Protein AF-A0A7N2KKL3-F1 (afdb_monomer_lite)

Radius of gyration: 22.86 Å; chains: 1; bounding box: 53×65×59 Å

Sequence (294 aa):
MDPESTPIVQPGISLTLTKPGYETCFVIEPEYSQENDPLTIVEKYFPPNWHFIPSDPKKNRQFYELILIDTMSIMLTHIFNPNDPSNFSHSKCTIKKVITLQEWGEHPSKLWEFSTPFEPQFFNYWDYKKAWFNTFYLQNKQLDHCWLLNFDKSPTDQLPNWFLNWWILFGPIKEILPKPIKHAFKKFERNYQVPTQMSSFPSLLHLYTNYQLPWILHWDYMILQGSPFKKLARRFKVTWWDQFEFDEIVNEIKSPNVHFKYLIVKAEVESELLQASSKKEIKRILLNAISRLS

Structure (mmCIF, N/CA/C/O backbone):
data_AF-A0A7N2KKL3-F1
#
_entry.id   AF-A0A7N2KKL3-F1
#
loop_
_atom_site.group_PDB
_atom_site.id
_atom_site.type_symbol
_atom_site.label_atom_id
_atom_site.label_alt_id
_atom_site.label_comp_id
_atom_site.label_asym_id
_atom_site.label_entity_id
_atom_site.label_seq_id
_atom_site.pdbx_PDB_ins_code
_atom_site.Cartn_x
_atom_site.Cartn_y
_atom_site.Cartn_z
_atom_site.occupancy
_atom_site.B_iso_or_equiv
_atom_site.auth_seq_id
_atom_site.auth_comp_id
_atom_site.auth_asym_id
_atom_site.auth_atom_id
_atom_site.pdbx_PDB_model_num
ATOM 1 N N . MET A 1 1 ? -5.104 42.014 -7.309 1.00 33.91 1 MET A N 1
ATOM 2 C CA . MET A 1 1 ? -5.176 41.149 -6.115 1.00 33.91 1 MET A CA 1
ATOM 3 C C . MET A 1 1 ? -6.601 40.649 -6.067 1.00 33.91 1 MET A C 1
ATOM 5 O O . MET A 1 1 ? -7.458 41.353 -5.553 1.00 33.91 1 MET A O 1
ATOM 9 N N . ASP A 1 2 ? -6.861 39.520 -6.719 1.00 26.64 2 ASP A N 1
ATOM 10 C CA . ASP A 1 2 ? -8.175 38.884 -6.670 1.00 26.64 2 ASP A CA 1
ATOM 11 C C . ASP A 1 2 ? -8.261 38.029 -5.402 1.00 26.64 2 ASP A C 1
ATOM 13 O O . ASP A 1 2 ? -7.310 37.296 -5.109 1.00 26.64 2 ASP A O 1
ATOM 17 N N . PRO A 1 3 ? -9.341 38.140 -4.613 1.00 35.50 3 PRO A N 1
ATOM 18 C CA . PRO A 1 3 ? -9.520 37.321 -3.429 1.00 35.50 3 PRO A CA 1
ATOM 19 C C . PRO A 1 3 ? -9.881 35.885 -3.827 1.00 35.50 3 PRO A C 1
ATOM 21 O O . PRO A 1 3 ? -10.684 35.647 -4.727 1.00 35.50 3 PRO A O 1
ATOM 24 N N . GLU A 1 4 ? -9.261 34.938 -3.124 1.00 37.59 4 GLU A N 1
ATOM 25 C CA . GLU A 1 4 ? -9.440 33.491 -3.227 1.00 37.59 4 GLU A CA 1
ATOM 26 C C . GLU A 1 4 ? -10.912 33.076 -3.367 1.00 37.59 4 GLU A C 1
ATOM 28 O O . GLU A 1 4 ? -11.701 33.127 -2.421 1.00 37.59 4 GLU A O 1
ATOM 33 N N . SER A 1 5 ? -11.270 32.565 -4.544 1.00 30.75 5 SER A N 1
ATOM 34 C CA . SER A 1 5 ? -12.486 31.782 -4.722 1.00 30.75 5 SER A CA 1
ATOM 35 C C . SER A 1 5 ? -12.314 30.445 -4.000 1.00 30.75 5 SER A C 1
ATOM 37 O O . SER A 1 5 ? -11.695 29.511 -4.515 1.00 30.75 5 SER A O 1
ATOM 39 N N . THR A 1 6 ? -12.851 30.350 -2.787 1.00 33.91 6 THR A N 1
ATOM 40 C CA . THR A 1 6 ? -12.996 29.067 -2.094 1.00 33.91 6 THR A CA 1
ATOM 41 C C . THR A 1 6 ? -14.001 28.217 -2.884 1.00 33.91 6 THR A C 1
ATOM 43 O O . THR A 1 6 ? -15.111 28.695 -3.132 1.00 33.91 6 THR A O 1
ATOM 46 N N . PRO A 1 7 ? -13.668 26.985 -3.312 1.00 32.12 7 PRO A N 1
ATOM 47 C CA . PRO A 1 7 ? -14.604 26.181 -4.082 1.00 32.12 7 PRO A CA 1
ATOM 48 C C . PRO A 1 7 ? -15.803 25.785 -3.216 1.00 32.12 7 PRO A C 1
ATOM 50 O O . PRO A 1 7 ? -15.660 25.258 -2.111 1.00 32.12 7 PRO A O 1
ATOM 53 N N . ILE A 1 8 ? -16.997 26.060 -3.740 1.00 32.91 8 ILE A N 1
ATOM 54 C CA . ILE A 1 8 ? -18.283 25.684 -3.155 1.00 32.91 8 ILE A CA 1
ATOM 55 C C . ILE A 1 8 ? -18.390 24.156 -3.216 1.00 32.91 8 ILE A C 1
ATOM 57 O O . ILE A 1 8 ? -18.535 23.575 -4.290 1.00 32.91 8 ILE A O 1
ATOM 61 N N . VAL A 1 9 ? -18.299 23.498 -2.061 1.00 34.72 9 VAL A N 1
ATOM 62 C CA . VAL A 1 9 ? -18.498 22.048 -1.937 1.00 34.72 9 VAL A CA 1
ATOM 63 C C . VAL A 1 9 ? -19.996 21.758 -2.025 1.00 34.72 9 VAL A C 1
ATOM 65 O O . VAL A 1 9 ? -20.751 22.125 -1.124 1.00 34.72 9 VAL A O 1
ATOM 68 N N . GLN A 1 10 ? -20.429 21.104 -3.105 1.00 29.17 10 GLN A N 1
ATOM 69 C CA . GLN A 1 10 ? -21.777 20.544 -3.192 1.00 29.17 10 GLN A CA 1
ATOM 70 C C . GLN A 1 10 ? -21.908 19.347 -2.227 1.00 29.17 10 GLN A C 1
ATOM 72 O O . GLN A 1 10 ? -20.987 18.530 -2.140 1.00 29.17 10 GLN A O 1
ATOM 77 N N . PRO A 1 11 ? -23.019 19.222 -1.482 1.00 31.08 11 PRO A N 1
ATOM 78 C CA . PRO A 1 11 ? -23.230 18.096 -0.582 1.00 31.08 11 PRO A CA 1
ATOM 79 C C . PRO A 1 11 ? -23.416 16.801 -1.385 1.00 31.08 11 PRO A C 1
ATOM 81 O O . PRO A 1 11 ? -24.296 16.726 -2.236 1.00 31.08 11 PRO A O 1
ATOM 84 N N . GLY A 1 12 ? -22.592 15.787 -1.097 1.00 46.03 12 GLY A N 1
ATOM 85 C CA . GLY A 1 12 ? -22.743 14.427 -1.636 1.00 46.03 12 GLY A CA 1
ATOM 86 C C . GLY A 1 12 ? -21.640 13.933 -2.575 1.00 46.03 12 GLY A C 1
ATOM 87 O O . GLY A 1 12 ? -21.729 12.803 -3.033 1.00 46.03 12 GLY A O 1
ATOM 88 N N . ILE A 1 13 ? -20.597 14.724 -2.854 1.00 54.66 13 ILE A N 1
ATOM 89 C CA . ILE A 1 13 ? -19.428 14.250 -3.613 1.00 54.66 13 ILE A CA 1
ATOM 90 C C . ILE A 1 13 ? -18.250 14.129 -2.651 1.00 54.66 13 ILE A C 1
ATOM 92 O O . ILE A 1 13 ? -17.738 15.137 -2.155 1.00 54.66 13 ILE A O 1
ATOM 96 N N . SER A 1 14 ? -17.818 12.898 -2.375 1.00 72.25 14 SER A N 1
ATOM 97 C CA . SER A 1 14 ? -16.575 12.661 -1.645 1.00 72.25 14 SER A CA 1
ATOM 98 C C . SER A 1 14 ? -15.401 13.311 -2.374 1.00 72.25 14 SER A C 1
ATOM 100 O O . SER A 1 14 ? -15.120 13.020 -3.535 1.00 72.25 14 SER A O 1
ATOM 102 N N . LEU A 1 15 ? -14.720 14.231 -1.691 1.00 87.06 15 LEU A N 1
ATOM 103 C CA . LEU A 1 15 ? -13.629 15.001 -2.272 1.00 87.06 15 LEU A CA 1
ATOM 104 C C . LEU A 1 15 ? -12.371 14.134 -2.394 1.00 87.06 15 LEU A C 1
ATOM 106 O O . LEU A 1 15 ? -11.771 13.749 -1.388 1.00 87.06 15 LEU A O 1
ATOM 110 N N . THR A 1 16 ? -11.942 13.876 -3.627 1.00 93.94 16 THR A N 1
ATOM 111 C CA . THR A 1 16 ? -10.636 13.273 -3.908 1.00 93.94 16 THR A CA 1
ATOM 112 C C . THR A 1 16 ? -9.534 14.315 -3.760 1.00 93.94 16 THR A C 1
ATOM 114 O O . THR A 1 16 ? -9.544 15.348 -4.430 1.00 93.94 16 THR A O 1
ATOM 117 N N . LEU A 1 17 ? -8.553 14.034 -2.904 1.00 96.75 17 LEU A N 1
ATOM 118 C CA . LEU A 1 17 ? -7.406 14.903 -2.654 1.00 96.75 17 LEU A CA 1
ATOM 119 C C . LEU A 1 17 ? -6.111 14.256 -3.132 1.00 96.75 17 LEU A C 1
ATOM 121 O O . LEU A 1 17 ? -5.824 13.105 -2.809 1.00 96.75 17 LEU A O 1
ATOM 125 N N . THR A 1 18 ? -5.291 15.021 -3.848 1.00 96.88 18 THR A N 1
ATOM 126 C CA . THR A 1 18 ? -3.919 14.622 -4.185 1.00 96.88 18 THR A CA 1
ATOM 127 C C . THR A 1 18 ? -3.028 14.767 -2.957 1.00 96.88 18 THR A C 1
ATOM 129 O O . THR A 1 18 ? -3.020 15.810 -2.301 1.00 96.88 18 THR A O 1
ATOM 132 N N . LYS A 1 19 ? -2.266 13.721 -2.639 1.00 96.31 19 LYS A N 1
ATOM 133 C CA . LYS A 1 19 ? -1.302 13.733 -1.539 1.00 96.31 19 LYS A CA 1
ATOM 134 C C . LYS A 1 19 ? -0.104 14.622 -1.903 1.00 96.31 19 LYS A C 1
ATOM 136 O O . LYS A 1 19 ? 0.276 14.681 -3.069 1.00 96.31 19 LYS A O 1
ATOM 141 N N . PRO A 1 20 ? 0.529 15.290 -0.922 1.00 90.94 20 PRO A N 1
ATOM 142 C CA . PRO A 1 20 ? 1.670 16.173 -1.186 1.00 90.94 20 PRO A CA 1
ATOM 143 C C . PRO A 1 20 ? 2.936 15.418 -1.626 1.00 90.94 20 PRO A C 1
ATOM 145 O O . PRO A 1 20 ? 3.822 16.008 -2.236 1.00 90.94 20 PRO A O 1
ATOM 148 N N . GLY A 1 21 ? 3.038 14.128 -1.297 1.00 90.31 21 GLY A N 1
ATOM 149 C CA . GLY A 1 21 ? 4.159 13.273 -1.677 1.00 90.31 21 GLY A CA 1
ATOM 150 C C . GLY A 1 21 ? 3.930 12.527 -2.991 1.00 90.31 21 GLY A C 1
ATOM 151 O O . GLY A 1 21 ? 2.799 12.310 -3.424 1.00 90.31 21 GLY A O 1
ATOM 152 N N . TYR A 1 22 ? 5.033 12.077 -3.577 1.00 94.44 22 TYR A N 1
ATOM 153 C CA . TYR A 1 22 ? 5.073 11.208 -4.747 1.00 94.44 22 TYR A CA 1
ATOM 154 C C . TYR A 1 22 ? 6.127 10.117 -4.539 1.00 94.44 22 TYR A C 1
ATOM 156 O O . TYR A 1 22 ? 7.030 10.256 -3.712 1.00 94.44 22 TYR A O 1
ATOM 164 N N . GLU A 1 23 ? 6.041 9.044 -5.316 1.00 96.06 23 GLU A N 1
ATOM 165 C CA . GLU A 1 23 ? 7.078 8.016 -5.382 1.00 96.06 23 GLU A CA 1
ATOM 166 C C . GLU A 1 23 ? 7.812 8.128 -6.718 1.00 96.06 23 GLU A C 1
ATOM 168 O O . GLU A 1 23 ? 7.204 8.032 -7.782 1.00 96.06 23 GLU A O 1
ATOM 173 N N . THR A 1 24 ? 9.131 8.307 -6.682 1.00 95.06 24 THR A N 1
ATOM 174 C CA . THR A 1 24 ? 9.941 8.222 -7.904 1.00 95.06 24 THR A CA 1
ATOM 175 C C . THR A 1 24 ? 10.012 6.768 -8.364 1.00 95.06 24 THR A C 1
ATOM 177 O O . THR A 1 24 ? 10.459 5.910 -7.610 1.00 95.06 24 THR A O 1
ATOM 180 N N . CYS A 1 25 ? 9.610 6.500 -9.606 1.00 94.94 25 CYS A N 1
ATOM 181 C CA . CYS A 1 25 ? 9.719 5.177 -10.217 1.00 94.94 25 CYS A CA 1
ATOM 182 C C . CYS A 1 25 ? 11.155 4.916 -10.676 1.00 94.94 25 CYS A C 1
ATOM 184 O O . CYS A 1 25 ? 11.772 3.940 -10.264 1.00 94.94 25 CYS A O 1
ATOM 186 N N . PHE A 1 26 ? 11.669 5.794 -11.539 1.00 94.12 26 PHE A N 1
ATOM 187 C CA . PHE A 1 26 ? 13.006 5.710 -12.120 1.00 94.12 26 PHE A CA 1
ATOM 188 C C . PHE A 1 26 ? 13.394 7.034 -12.792 1.00 94.12 26 PHE A C 1
ATOM 190 O O . PHE A 1 26 ? 12.556 7.914 -13.020 1.00 94.12 26 PHE A O 1
ATOM 197 N N . VAL A 1 27 ? 14.684 7.170 -13.093 1.00 94.88 27 VAL A N 1
ATOM 198 C CA . VAL A 1 27 ? 15.224 8.250 -13.925 1.00 94.88 27 VAL A CA 1
ATOM 199 C C . VAL A 1 27 ? 15.001 7.893 -15.390 1.00 94.88 27 VAL A C 1
ATOM 201 O O . VAL A 1 27 ? 15.278 6.767 -15.784 1.00 94.88 27 VAL A O 1
ATOM 204 N N . ILE A 1 28 ? 14.473 8.830 -16.177 1.00 94.88 28 ILE A N 1
ATOM 205 C CA . ILE A 1 28 ? 14.214 8.616 -17.602 1.00 94.88 28 ILE A CA 1
ATOM 206 C C . ILE A 1 28 ? 15.540 8.748 -18.360 1.00 94.88 28 ILE A C 1
ATOM 208 O O . ILE A 1 28 ? 16.179 9.799 -18.307 1.00 94.88 28 ILE A O 1
ATOM 212 N N . GLU A 1 29 ? 15.922 7.687 -19.064 1.00 94.19 29 GLU A N 1
ATOM 213 C CA . GLU A 1 29 ? 17.105 7.619 -19.922 1.00 94.19 29 GLU A CA 1
ATOM 214 C C . GLU A 1 29 ? 17.034 8.599 -21.115 1.00 94.19 29 GLU A C 1
ATOM 216 O O . GLU A 1 29 ? 15.934 8.979 -21.554 1.00 94.19 29 GLU A O 1
ATOM 221 N N . PRO A 1 30 ? 18.190 9.026 -21.662 1.00 92.75 30 PRO A N 1
ATOM 222 C CA . PRO A 1 30 ? 18.274 10.063 -22.691 1.00 92.75 30 PRO A CA 1
ATOM 223 C C . PRO A 1 30 ? 17.436 9.810 -23.951 1.00 92.75 30 PRO A C 1
ATOM 225 O O . PRO A 1 30 ? 16.896 10.770 -24.511 1.00 92.75 30 PRO A O 1
ATOM 228 N N . GLU A 1 31 ? 17.272 8.553 -24.371 1.00 94.06 31 GLU A N 1
ATOM 229 C CA . GLU A 1 31 ? 16.511 8.144 -25.564 1.00 94.06 31 GLU A CA 1
ATOM 230 C C . GLU A 1 31 ? 15.042 8.569 -25.485 1.00 94.06 31 GLU A C 1
ATOM 232 O O . GLU A 1 31 ? 14.396 8.816 -26.504 1.00 94.06 31 GLU A O 1
ATOM 237 N N . TYR A 1 32 ? 14.520 8.698 -24.263 1.00 92.12 32 TYR A N 1
ATOM 238 C CA . TYR A 1 32 ? 13.141 9.095 -23.993 1.00 92.12 32 TYR A CA 1
ATOM 239 C C . TYR A 1 32 ? 13.049 10.455 -23.295 1.00 92.12 32 TYR A C 1
ATOM 241 O O . TYR A 1 32 ? 11.980 10.849 -22.838 1.00 92.12 32 TYR A O 1
ATOM 249 N N . SER A 1 33 ? 14.145 11.218 -23.248 1.00 86.56 33 SER A N 1
ATOM 250 C CA . SER A 1 33 ? 14.196 12.533 -22.595 1.00 86.56 33 SER A CA 1
ATOM 251 C C . SER A 1 33 ? 13.239 13.562 -23.202 1.00 86.56 33 SER A C 1
ATOM 253 O O . SER A 1 33 ? 12.791 14.468 -22.499 1.00 86.56 33 SER A O 1
ATOM 255 N N . GLN A 1 34 ? 12.899 13.429 -24.487 1.00 89.75 34 GLN A N 1
ATOM 256 C CA . GLN A 1 34 ? 11.942 14.306 -25.170 1.00 89.75 34 GLN A CA 1
ATOM 257 C C . GLN A 1 34 ? 10.484 13.883 -24.960 1.00 89.75 34 GLN A C 1
ATOM 259 O O . GLN A 1 34 ? 9.585 14.673 -25.241 1.00 89.75 34 GLN A O 1
ATOM 264 N N . GLU A 1 35 ? 10.246 12.680 -24.429 1.00 92.94 35 GLU A N 1
ATOM 265 C CA . GLU A 1 35 ? 8.900 12.210 -24.127 1.00 92.94 35 GLU A CA 1
ATOM 266 C C . GLU A 1 35 ? 8.310 13.009 -22.959 1.00 92.94 35 GLU A C 1
ATOM 268 O O . GLU A 1 35 ? 8.974 13.271 -21.947 1.00 92.94 35 GLU A O 1
ATOM 273 N N . ASN A 1 36 ? 7.059 13.432 -23.124 1.00 91.12 36 ASN A N 1
ATOM 274 C CA . ASN A 1 36 ? 6.327 14.211 -22.124 1.00 91.12 36 ASN A CA 1
ATOM 275 C C . ASN A 1 36 ? 5.018 13.540 -21.712 1.00 91.12 36 ASN A C 1
ATOM 277 O O . ASN A 1 36 ? 4.414 13.981 -20.734 1.00 91.12 36 ASN A O 1
ATOM 281 N N . ASP A 1 37 ? 4.599 12.486 -22.412 1.00 93.75 37 ASP A N 1
ATOM 282 C CA . ASP A 1 37 ? 3.497 11.648 -21.970 1.00 93.75 37 ASP A CA 1
ATOM 283 C C . ASP A 1 37 ? 4.003 10.545 -21.012 1.00 93.75 37 ASP A C 1
ATOM 285 O O . ASP A 1 37 ? 4.783 9.675 -21.419 1.00 93.75 37 ASP A O 1
ATOM 289 N N . PRO A 1 38 ? 3.574 10.543 -19.732 1.00 93.56 38 PRO A N 1
ATOM 290 C CA . PRO A 1 38 ? 3.969 9.509 -18.784 1.00 93.56 38 PRO A CA 1
ATOM 291 C C . PRO A 1 38 ? 3.554 8.098 -19.222 1.00 93.56 38 PRO A C 1
ATOM 293 O O . PRO A 1 38 ? 4.267 7.145 -18.910 1.00 93.56 38 PRO A O 1
ATOM 296 N N . LEU A 1 39 ? 2.427 7.953 -19.931 1.00 92.38 39 LEU A N 1
ATOM 297 C CA . LEU A 1 39 ? 1.928 6.650 -20.380 1.00 92.38 39 LEU A CA 1
ATOM 298 C C . LEU A 1 39 ? 2.821 6.045 -21.457 1.00 92.38 39 LEU A C 1
ATOM 300 O O . LEU A 1 39 ? 3.235 4.893 -21.338 1.00 92.38 39 LEU A O 1
ATOM 304 N N . THR A 1 40 ? 3.218 6.853 -22.434 1.00 93.50 40 THR A N 1
ATOM 305 C CA . THR A 1 40 ? 4.186 6.437 -23.449 1.00 93.50 40 THR A CA 1
ATOM 306 C C . THR A 1 40 ? 5.515 5.991 -22.818 1.00 93.50 40 THR A C 1
ATOM 308 O O . THR A 1 40 ? 6.120 5.019 -23.267 1.00 93.50 40 THR A O 1
ATOM 311 N N . ILE A 1 41 ? 5.982 6.645 -21.746 1.00 94.25 41 ILE A N 1
ATOM 312 C CA . ILE A 1 41 ? 7.180 6.201 -21.002 1.00 94.25 41 ILE A CA 1
ATOM 313 C C . ILE A 1 41 ? 6.931 4.855 -20.316 1.00 94.25 41 ILE A C 1
ATOM 315 O O . ILE A 1 41 ? 7.776 3.965 -20.373 1.00 94.25 41 ILE A O 1
ATOM 319 N N . VAL A 1 42 ? 5.779 4.690 -19.671 1.00 93.50 42 VAL A N 1
ATOM 320 C CA . VAL A 1 42 ? 5.394 3.450 -18.985 1.00 93.50 42 VAL A CA 1
ATOM 321 C C . VAL A 1 42 ? 5.399 2.258 -19.938 1.00 93.50 42 VAL A C 1
ATOM 323 O O . VAL A 1 42 ? 6.009 1.242 -19.613 1.00 93.50 42 VAL A O 1
ATOM 326 N N . GLU A 1 43 ? 4.805 2.403 -21.122 1.00 92.06 43 GLU A N 1
ATOM 327 C CA . GLU A 1 43 ? 4.757 1.352 -22.149 1.00 92.06 43 GLU A CA 1
ATOM 328 C C . GLU A 1 43 ? 6.146 0.935 -22.652 1.00 92.06 43 GLU A C 1
ATOM 330 O O . GLU A 1 43 ? 6.343 -0.209 -23.057 1.00 92.06 43 GLU A O 1
ATOM 335 N N . LYS A 1 44 ? 7.122 1.850 -22.609 1.00 92.19 44 LYS A N 1
ATOM 336 C CA . LYS A 1 44 ? 8.505 1.600 -23.043 1.00 92.19 44 LYS A CA 1
ATOM 337 C C . LYS A 1 44 ? 9.365 0.935 -21.964 1.00 92.19 44 LYS A C 1
ATOM 339 O O . LYS A 1 44 ? 10.291 0.204 -22.303 1.00 92.19 44 LYS A O 1
ATOM 344 N N . TYR A 1 45 ? 9.099 1.209 -20.685 1.00 92.00 45 TYR A N 1
ATOM 345 C CA . TYR A 1 45 ? 9.940 0.756 -19.566 1.00 92.00 45 TYR A CA 1
ATOM 346 C C . TYR A 1 45 ? 9.408 -0.474 -18.841 1.00 92.00 45 TYR A C 1
ATOM 348 O O . TYR A 1 45 ? 10.196 -1.300 -18.377 1.00 92.00 45 TYR A O 1
ATOM 356 N N . PHE A 1 46 ? 8.092 -0.575 -18.661 1.00 92.31 46 PHE A N 1
ATOM 357 C CA . PHE A 1 46 ? 7.507 -1.668 -17.898 1.00 92.31 46 PHE A CA 1
ATOM 358 C C . PHE A 1 46 ? 7.082 -2.816 -18.813 1.00 92.31 46 PHE A C 1
ATOM 360 O O . PHE A 1 46 ? 6.602 -2.582 -19.923 1.00 92.31 46 PHE A O 1
ATOM 367 N N . PRO A 1 47 ? 7.204 -4.073 -18.350 1.00 90.56 47 PRO A N 1
ATOM 368 C CA . PRO A 1 47 ? 6.563 -5.187 -19.030 1.00 90.56 47 PRO A CA 1
ATOM 369 C C . PRO A 1 47 ? 5.043 -4.965 -19.169 1.00 90.56 47 PRO A C 1
ATOM 371 O O . PRO A 1 47 ? 4.438 -4.287 -18.332 1.00 90.56 47 PRO A O 1
ATOM 374 N N . PRO A 1 48 ? 4.385 -5.575 -20.171 1.00 86.38 48 PRO A N 1
ATOM 375 C CA . PRO A 1 48 ? 2.945 -5.424 -20.366 1.00 86.38 48 PRO A CA 1
ATOM 376 C C . PRO A 1 48 ? 2.133 -5.792 -19.116 1.00 86.38 48 PRO A C 1
ATOM 378 O O . PRO A 1 48 ? 2.281 -6.891 -18.581 1.00 86.38 48 PRO A O 1
ATOM 381 N N . ASN A 1 49 ? 1.232 -4.898 -18.691 1.00 82.12 49 ASN A N 1
ATOM 382 C CA . ASN A 1 49 ? 0.409 -5.006 -17.472 1.00 82.12 49 ASN A CA 1
ATOM 383 C C . ASN A 1 49 ? 1.193 -4.953 -16.148 1.00 82.12 49 ASN A C 1
ATOM 385 O O . ASN A 1 49 ? 0.689 -5.385 -15.108 1.00 82.12 49 ASN A O 1
ATOM 389 N N . TRP A 1 50 ? 2.432 -4.458 -16.173 1.00 90.56 50 TRP A N 1
ATOM 390 C CA . TRP A 1 50 ? 3.211 -4.192 -14.973 1.00 90.56 50 TRP A CA 1
ATOM 391 C C . TRP A 1 50 ? 3.294 -2.695 -14.744 1.00 90.56 50 TRP A C 1
ATOM 393 O O . TRP A 1 50 ? 3.374 -1.888 -15.666 1.00 90.56 50 TRP A O 1
ATOM 403 N N . HIS A 1 51 ? 3.349 -2.340 -13.472 1.00 93.06 51 HIS A N 1
ATOM 404 C CA . HIS A 1 51 ? 3.519 -0.966 -13.036 1.00 93.06 51 HIS A CA 1
ATOM 405 C C . HIS A 1 51 ? 4.644 -0.896 -12.015 1.00 93.06 51 HIS A C 1
ATOM 407 O O . HIS A 1 51 ? 4.538 -0.181 -11.030 1.00 93.06 51 HIS A O 1
ATOM 413 N N . PHE A 1 52 ? 5.708 -1.668 -12.212 1.00 92.88 52 PHE A N 1
ATOM 414 C CA . PHE A 1 52 ? 6.942 -1.635 -11.432 1.00 92.88 52 PHE A CA 1
ATOM 415 C C . PHE A 1 52 ? 8.062 -2.304 -12.236 1.00 92.88 52 PHE A C 1
ATOM 417 O O . PHE A 1 52 ? 7.795 -3.092 -13.144 1.00 92.88 52 PHE A O 1
ATOM 424 N N . ILE A 1 53 ? 9.318 -2.003 -11.896 1.00 89.81 53 ILE A N 1
ATOM 425 C CA . ILE A 1 53 ? 10.474 -2.636 -12.540 1.00 89.81 53 ILE A CA 1
ATOM 426 C C . ILE A 1 53 ? 10.652 -4.048 -11.953 1.00 89.81 53 ILE A C 1
ATOM 428 O O . ILE A 1 53 ? 10.876 -4.160 -10.740 1.00 89.81 53 ILE A O 1
ATOM 432 N N . PRO A 1 54 ? 10.567 -5.127 -12.757 1.00 87.81 54 PRO A N 1
ATOM 433 C CA . PRO A 1 54 ? 10.892 -6.472 -12.290 1.00 87.81 54 PRO A CA 1
ATOM 434 C C . PRO A 1 54 ? 12.336 -6.541 -11.800 1.00 87.81 54 PRO A C 1
ATOM 436 O O . PRO A 1 54 ? 13.258 -6.195 -12.532 1.00 87.81 54 PRO A O 1
ATOM 439 N N . SER A 1 55 ? 12.555 -7.096 -10.606 1.00 87.19 55 SER A N 1
ATOM 440 C CA . SER A 1 55 ? 13.873 -7.662 -10.277 1.00 87.19 55 SER A CA 1
ATOM 441 C C . SER A 1 55 ? 14.056 -9.077 -10.836 1.00 87.19 55 SER A C 1
ATOM 443 O O . SER A 1 55 ? 15.174 -9.567 -10.904 1.00 87.19 55 SER A O 1
ATOM 445 N N . ASP A 1 56 ? 12.953 -9.740 -11.183 1.00 91.06 56 ASP A N 1
ATOM 446 C CA . ASP A 1 56 ? 12.894 -11.089 -11.740 1.00 91.06 56 ASP A CA 1
ATOM 447 C C . ASP A 1 56 ? 11.651 -11.154 -12.649 1.00 91.06 56 ASP A C 1
ATOM 449 O O . ASP A 1 56 ? 10.563 -10.796 -12.183 1.00 91.06 56 ASP A O 1
ATOM 453 N N . PRO A 1 57 ? 11.773 -11.573 -13.922 1.00 90.62 57 PRO A N 1
ATOM 454 C CA . PRO A 1 57 ? 10.646 -11.627 -14.855 1.00 90.62 57 PRO A CA 1
ATOM 455 C C . PRO A 1 57 ? 9.530 -12.594 -14.432 1.00 90.62 57 PRO A C 1
ATOM 457 O O . PRO A 1 57 ? 8.395 -12.438 -14.879 1.00 90.62 57 PRO A O 1
ATOM 460 N N . LYS A 1 58 ? 9.816 -13.574 -13.563 1.00 93.56 58 LYS A N 1
ATOM 461 C CA . LYS A 1 58 ? 8.818 -14.534 -13.062 1.00 93.56 58 LYS A CA 1
ATOM 462 C C . LYS A 1 58 ? 8.022 -13.995 -11.869 1.00 93.56 58 LYS A C 1
ATOM 464 O O . LYS A 1 58 ? 6.911 -14.444 -11.605 1.00 93.56 58 LYS A O 1
ATOM 469 N N . LYS A 1 59 ? 8.5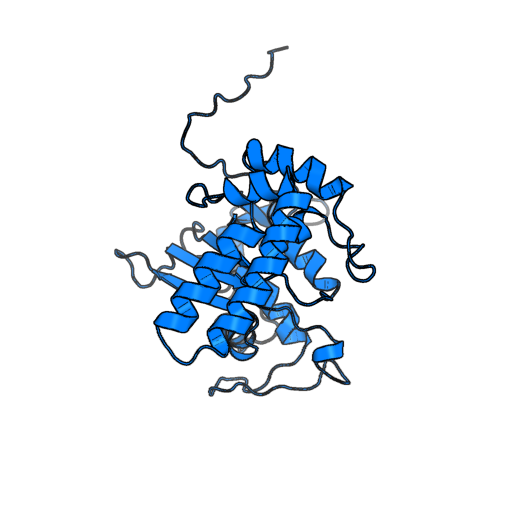42 -12.981 -11.170 1.00 94.88 59 LYS A N 1
ATOM 470 C CA . LYS A 1 59 ? 7.892 -12.358 -10.004 1.00 94.88 59 LYS A CA 1
ATOM 471 C C . LYS A 1 59 ? 6.927 -11.257 -10.435 1.00 94.88 59 LYS A C 1
ATOM 473 O O . LYS A 1 59 ? 7.176 -10.069 -10.242 1.00 94.88 59 LYS A O 1
ATOM 478 N N . ASN A 1 60 ? 5.841 -11.674 -11.075 1.00 93.31 60 ASN A N 1
ATOM 479 C CA . ASN A 1 60 ? 4.809 -10.787 -11.606 1.00 93.31 60 ASN A CA 1
ATOM 480 C C . ASN A 1 60 ? 3.840 -10.279 -10.518 1.00 93.31 60 ASN A C 1
ATOM 482 O O . ASN A 1 60 ? 4.018 -10.519 -9.325 1.00 93.31 60 ASN A O 1
ATOM 486 N N . ARG A 1 61 ? 2.782 -9.571 -10.927 1.00 92.31 61 ARG A N 1
ATOM 487 C CA . ARG A 1 61 ? 1.724 -9.111 -10.013 1.00 92.31 61 ARG A CA 1
ATOM 488 C C . ARG A 1 61 ? 1.120 -10.249 -9.180 1.00 92.31 61 ARG A C 1
ATOM 490 O O . ARG A 1 61 ? 0.990 -10.097 -7.972 1.00 92.31 61 ARG A O 1
ATOM 497 N N . GLN A 1 62 ? 0.775 -11.370 -9.815 1.00 94.12 62 GLN A N 1
ATOM 498 C CA . GLN A 1 62 ? 0.137 -12.505 -9.143 1.00 94.12 62 GLN A CA 1
ATOM 499 C C . GLN A 1 62 ? 1.064 -13.136 -8.103 1.00 94.12 62 GLN A C 1
ATOM 501 O O . GLN A 1 62 ? 0.583 -13.514 -7.045 1.00 94.12 62 GLN A O 1
ATOM 506 N N . PHE A 1 63 ? 2.378 -13.182 -8.352 1.00 96.69 63 PHE A N 1
ATOM 507 C CA . PHE A 1 63 ? 3.366 -13.607 -7.354 1.00 96.69 63 PHE A CA 1
ATOM 508 C C . PHE A 1 63 ? 3.260 -12.760 -6.079 1.00 96.69 63 PHE A C 1
ATOM 510 O O . PHE A 1 63 ? 3.161 -13.290 -4.977 1.00 96.69 63 PHE A O 1
ATOM 517 N N . TYR A 1 64 ? 3.247 -11.433 -6.224 1.00 97.44 64 TYR A N 1
ATOM 518 C CA . TYR A 1 64 ? 3.178 -10.514 -5.088 1.00 97.44 64 TYR A CA 1
ATOM 519 C C . TYR A 1 64 ? 1.815 -10.533 -4.382 1.00 97.44 64 TYR A C 1
ATOM 521 O O . TYR A 1 64 ? 1.774 -10.552 -3.153 1.00 97.44 64 TYR A O 1
ATOM 529 N N . GLU A 1 65 ? 0.711 -10.591 -5.128 1.00 97.12 65 GLU A N 1
ATOM 530 C CA . GLU A 1 65 ? -0.628 -10.759 -4.550 1.00 97.12 65 GLU A CA 1
ATOM 531 C C . GLU A 1 65 ? -0.728 -12.074 -3.768 1.00 97.12 65 GLU A C 1
ATOM 533 O O . GLU A 1 65 ? -1.203 -12.082 -2.630 1.00 97.12 65 GLU A O 1
ATOM 538 N N . LEU A 1 66 ? -0.214 -13.168 -4.343 1.00 97.94 66 LEU A N 1
ATOM 539 C CA . LEU A 1 66 ? -0.217 -14.484 -3.718 1.00 97.94 66 LEU A CA 1
ATOM 540 C C . LEU A 1 66 ? 0.586 -14.487 -2.421 1.00 97.94 66 LEU A C 1
ATOM 542 O O . LEU A 1 66 ? 0.103 -15.052 -1.452 1.00 97.94 66 LEU A O 1
ATOM 546 N N . ILE A 1 67 ? 1.734 -13.799 -2.344 1.00 98.50 67 ILE A N 1
ATOM 547 C CA . ILE A 1 67 ? 2.473 -13.660 -1.076 1.00 98.50 67 ILE A CA 1
ATOM 548 C C . ILE A 1 67 ? 1.567 -13.099 0.020 1.00 98.50 67 ILE A C 1
ATOM 550 O O . ILE A 1 67 ? 1.493 -13.680 1.097 1.00 98.50 67 ILE A O 1
ATOM 554 N N . LEU A 1 68 ? 0.861 -11.994 -0.238 1.00 98.44 68 LEU A N 1
ATOM 555 C CA . LEU A 1 68 ? 0.038 -11.352 0.792 1.00 98.44 68 LEU A CA 1
ATOM 556 C C . LEU A 1 68 ? -1.203 -12.177 1.168 1.00 98.44 68 LEU A C 1
ATOM 558 O O . LEU A 1 68 ? -1.656 -12.106 2.315 1.00 98.44 68 LEU A O 1
ATOM 562 N N . ILE A 1 69 ? -1.756 -12.933 0.217 1.00 97.88 69 ILE A N 1
ATOM 563 C CA . ILE A 1 69 ? -2.896 -13.834 0.435 1.00 97.88 69 ILE A CA 1
ATOM 564 C C . ILE A 1 69 ? -2.458 -15.064 1.234 1.00 97.88 69 ILE A C 1
ATOM 566 O O . ILE A 1 69 ? -3.087 -15.395 2.239 1.00 97.88 69 ILE A O 1
ATOM 570 N N . ASP A 1 70 ? -1.368 -15.709 0.823 1.00 97.62 70 ASP A N 1
ATOM 571 C CA . ASP A 1 70 ? -0.887 -16.973 1.383 1.00 97.62 70 ASP A CA 1
ATOM 572 C C . ASP A 1 70 ? -0.340 -16.796 2.803 1.00 97.62 70 ASP A C 1
ATOM 574 O O . ASP A 1 70 ? -0.584 -17.613 3.689 1.00 97.62 70 ASP A O 1
ATOM 578 N N . THR A 1 71 ? 0.287 -15.649 3.086 1.00 96.75 71 THR A N 1
ATOM 579 C CA . THR A 1 71 ? 0.661 -15.285 4.459 1.00 96.75 71 THR A CA 1
ATOM 580 C C . THR A 1 71 ? -0.529 -14.845 5.314 1.00 96.75 71 THR A C 1
ATOM 582 O O . THR A 1 71 ? -0.347 -14.538 6.497 1.00 96.75 71 THR A O 1
ATOM 585 N N . MET A 1 72 ? -1.742 -14.794 4.750 1.00 95.81 72 MET A N 1
ATOM 586 C CA . MET A 1 72 ? -2.965 -14.265 5.366 1.00 95.81 72 MET A CA 1
ATOM 587 C C . MET A 1 72 ? -2.819 -12.811 5.841 1.00 95.81 72 MET A C 1
ATOM 589 O O . MET A 1 72 ? -3.427 -12.407 6.836 1.00 95.81 72 MET A O 1
ATOM 593 N N . SER A 1 73 ? -1.973 -12.029 5.171 1.00 96.44 73 SER A N 1
ATOM 594 C CA . SER A 1 73 ? -1.724 -10.627 5.517 1.00 96.44 73 SER A CA 1
ATOM 595 C C . SER A 1 73 ? -2.847 -9.709 5.041 1.00 96.44 73 SER A C 1
ATOM 597 O O . SER A 1 73 ? -3.141 -8.711 5.705 1.00 96.44 73 SER A O 1
ATOM 599 N N . ILE A 1 74 ? -3.510 -10.062 3.936 1.00 97.19 74 ILE A N 1
ATOM 600 C CA . ILE A 1 74 ? -4.653 -9.322 3.388 1.00 97.19 74 ILE A CA 1
ATOM 601 C C . ILE A 1 74 ? -5.816 -10.252 3.021 1.00 97.19 74 ILE A C 1
ATOM 603 O O . ILE A 1 74 ? -5.641 -11.449 2.804 1.00 97.19 74 ILE A O 1
ATOM 607 N N . MET A 1 75 ? -7.012 -9.680 2.907 1.00 97.19 75 MET A N 1
ATOM 608 C CA . MET A 1 75 ? -8.113 -10.230 2.116 1.00 97.19 75 MET A CA 1
ATOM 609 C C . MET A 1 75 ? -8.289 -9.351 0.880 1.00 97.19 75 MET A C 1
ATOM 611 O O . MET A 1 75 ? -8.508 -8.150 1.016 1.00 97.19 75 MET A O 1
ATOM 615 N N . LEU A 1 76 ? -8.182 -9.945 -0.307 1.00 97.00 76 LEU A N 1
ATOM 616 C CA . LEU A 1 76 ? -8.200 -9.236 -1.583 1.00 97.00 76 LEU A CA 1
ATOM 617 C C . LEU A 1 76 ? -9.398 -9.671 -2.428 1.00 97.00 76 LEU A C 1
ATOM 619 O O . LEU A 1 76 ? -9.695 -10.858 -2.546 1.00 97.00 76 LEU A O 1
ATOM 623 N N . THR A 1 77 ? -10.086 -8.714 -3.042 1.00 96.19 77 THR A N 1
ATOM 624 C CA . THR A 1 77 ? -11.129 -8.976 -4.038 1.00 96.19 77 THR A CA 1
ATOM 625 C C . THR A 1 77 ? -11.014 -7.972 -5.173 1.00 96.19 77 THR A C 1
ATOM 627 O O . THR A 1 77 ? -11.046 -6.764 -4.948 1.00 96.19 77 THR A O 1
ATOM 630 N N . HIS A 1 78 ? -10.910 -8.472 -6.399 1.00 94.25 78 HIS A N 1
ATOM 631 C CA . HIS A 1 78 ? -10.939 -7.656 -7.607 1.00 94.25 78 HIS A CA 1
ATOM 632 C C . HIS A 1 78 ? -12.358 -7.598 -8.172 1.00 94.25 78 HIS A C 1
ATOM 634 O O . HIS A 1 78 ? -13.002 -8.635 -8.332 1.00 94.25 78 HIS A O 1
ATOM 640 N N . ILE A 1 79 ? -12.835 -6.392 -8.480 1.00 91.50 79 ILE A N 1
ATOM 641 C CA . ILE A 1 79 ? -14.125 -6.158 -9.124 1.00 91.50 79 ILE A CA 1
ATOM 642 C C . ILE A 1 79 ? -13.861 -5.740 -10.570 1.00 91.50 79 ILE A C 1
ATOM 644 O O . ILE A 1 79 ? -13.132 -4.783 -10.840 1.00 91.50 79 ILE A O 1
ATOM 648 N N . PHE A 1 80 ? -14.470 -6.466 -11.500 1.00 85.69 80 PHE A N 1
ATOM 649 C CA . PHE A 1 80 ? -14.316 -6.251 -12.934 1.00 85.69 80 PHE A CA 1
ATOM 650 C C . PHE A 1 80 ? -15.409 -5.339 -13.477 1.00 85.69 80 PHE A C 1
ATOM 652 O O . PHE A 1 80 ? -16.521 -5.294 -12.945 1.00 85.69 80 PHE A O 1
ATOM 659 N N . ASN A 1 81 ? -15.092 -4.614 -14.547 1.00 76.81 81 ASN A N 1
ATOM 660 C CA . ASN A 1 81 ? -16.089 -3.848 -15.274 1.00 76.81 81 ASN A CA 1
ATOM 661 C C . ASN A 1 81 ? -17.110 -4.820 -15.906 1.00 76.81 81 ASN A C 1
ATOM 663 O O . ASN A 1 81 ? -16.703 -5.706 -16.659 1.00 76.81 81 ASN A O 1
ATOM 667 N N . PRO A 1 82 ? -18.425 -4.667 -15.659 1.00 75.00 82 PRO A N 1
ATOM 668 C CA . PRO A 1 82 ? -19.442 -5.526 -16.270 1.00 75.00 82 PRO A CA 1
ATOM 669 C C . PRO A 1 82 ? -19.404 -5.526 -17.805 1.00 75.00 82 PRO A C 1
ATOM 671 O O . PRO A 1 82 ? -19.757 -6.524 -18.427 1.00 75.00 82 PRO A O 1
ATOM 674 N N . ASN A 1 83 ? -18.959 -4.417 -18.405 1.00 77.94 83 ASN A N 1
ATOM 675 C CA . ASN A 1 83 ? -18.881 -4.236 -19.855 1.00 77.94 83 ASN A CA 1
ATOM 676 C C . ASN A 1 83 ? -17.538 -4.700 -20.449 1.00 77.94 83 ASN A C 1
ATOM 678 O O . ASN A 1 83 ? -17.446 -4.887 -21.659 1.00 77.94 83 ASN A O 1
ATOM 682 N N . ASP A 1 84 ? -16.507 -4.878 -19.618 1.00 71.81 84 ASP A N 1
ATOM 683 C CA . ASP A 1 84 ? -15.196 -5.403 -20.012 1.00 71.81 84 ASP A CA 1
ATOM 684 C C . ASP A 1 84 ? -14.604 -6.238 -18.861 1.00 71.81 84 ASP A C 1
ATOM 686 O O . ASP A 1 84 ? -13.889 -5.710 -18.003 1.00 71.81 84 ASP A O 1
ATOM 690 N N . PRO A 1 85 ? -14.877 -7.555 -18.829 1.00 68.69 85 PRO A N 1
ATOM 691 C CA . PRO A 1 85 ? -14.388 -8.445 -17.778 1.00 68.69 85 PRO A CA 1
ATOM 692 C C . PRO A 1 85 ? -12.861 -8.572 -17.717 1.00 68.69 85 PRO A C 1
ATOM 694 O O . PRO A 1 85 ? -12.339 -9.121 -16.751 1.00 68.69 85 PRO A O 1
ATOM 697 N N . SER A 1 86 ? -12.129 -8.093 -18.730 1.00 65.19 86 SER A N 1
ATOM 698 C CA . SER A 1 86 ? -10.662 -8.048 -18.704 1.00 65.19 86 SER A CA 1
ATOM 699 C C . SER A 1 86 ? -10.116 -6.828 -17.954 1.00 65.19 86 SER A C 1
ATOM 701 O O . SER A 1 86 ? -8.914 -6.744 -17.695 1.00 65.19 86 SER A O 1
ATOM 703 N N . ASN A 1 87 ? -10.997 -5.897 -17.579 1.00 73.50 87 ASN A N 1
ATOM 704 C CA . ASN A 1 87 ? -10.652 -4.622 -16.986 1.00 73.50 87 ASN A CA 1
ATOM 705 C C . ASN A 1 87 ? -11.062 -4.551 -15.508 1.00 73.50 87 ASN A C 1
ATOM 707 O O . ASN A 1 87 ? -12.239 -4.657 -15.150 1.00 73.50 87 ASN A O 1
ATOM 711 N N . PHE A 1 88 ? -10.074 -4.350 -14.638 1.00 77.38 88 PHE A N 1
ATOM 712 C CA . PHE A 1 88 ? -10.294 -4.108 -13.218 1.00 77.38 88 PHE A CA 1
ATOM 713 C C . PHE A 1 88 ? -10.930 -2.728 -13.035 1.00 77.38 88 PHE A C 1
ATOM 715 O O . PHE A 1 88 ? -10.284 -1.712 -13.282 1.00 77.38 88 PHE A O 1
ATOM 722 N N . SER A 1 89 ? -12.176 -2.683 -12.564 1.00 85.75 89 SER A N 1
ATOM 723 C CA . SER A 1 89 ? -12.805 -1.417 -12.178 1.00 85.75 89 SER A CA 1
ATOM 724 C C . SER A 1 89 ? -12.182 -0.915 -10.878 1.00 85.75 89 SER A C 1
ATOM 726 O O . SER A 1 89 ? -11.634 0.179 -10.822 1.00 85.75 89 SER A O 1
ATOM 728 N N . HIS A 1 90 ? -12.230 -1.737 -9.833 1.00 92.12 90 HIS A N 1
ATOM 729 C CA . HIS A 1 90 ? -11.667 -1.405 -8.532 1.00 92.12 90 HIS A CA 1
ATOM 730 C C . HIS A 1 90 ? -11.337 -2.676 -7.753 1.00 92.12 90 HIS A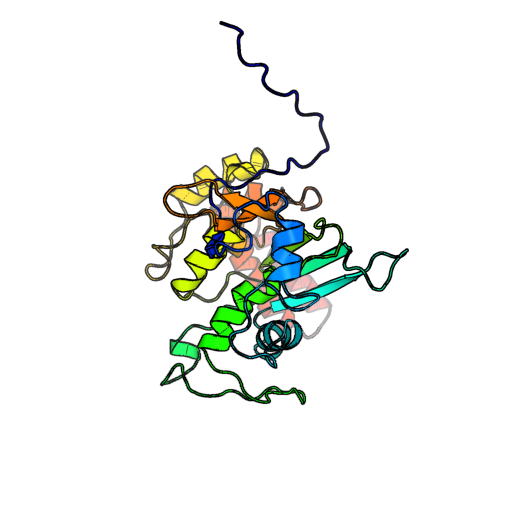 C 1
ATOM 732 O O . HIS A 1 90 ? -11.829 -3.766 -8.051 1.00 92.12 90 HIS A O 1
ATOM 738 N N . SER A 1 91 ? -10.497 -2.538 -6.736 1.00 96.06 91 SER A N 1
ATOM 739 C CA . SER A 1 91 ? -10.140 -3.621 -5.822 1.00 96.06 91 SER A CA 1
ATOM 740 C C . SER A 1 91 ? -10.551 -3.268 -4.401 1.00 96.06 91 SER A C 1
ATOM 742 O O . SER A 1 91 ? -10.434 -2.121 -3.978 1.00 96.06 91 SER A O 1
ATOM 744 N N . LYS A 1 92 ? -10.990 -4.267 -3.641 1.00 97.56 92 LYS A N 1
ATOM 745 C CA . LYS A 1 92 ? -11.185 -4.173 -2.194 1.00 97.56 92 LYS A CA 1
ATOM 746 C C . LYS A 1 92 ? -10.054 -4.924 -1.510 1.00 97.56 92 LYS A C 1
ATOM 748 O O . LYS A 1 92 ? -9.777 -6.067 -1.876 1.00 97.56 92 LYS A O 1
ATOM 753 N N . CYS A 1 93 ? -9.400 -4.290 -0.547 1.00 97.88 93 CYS A N 1
ATOM 754 C CA . CYS A 1 93 ? -8.335 -4.912 0.226 1.00 97.88 93 CYS A CA 1
ATOM 755 C C . CYS A 1 93 ? -8.504 -4.599 1.710 1.00 97.88 93 CYS A C 1
ATOM 757 O O . CYS A 1 93 ? -8.446 -3.443 2.129 1.00 97.88 93 CYS A O 1
ATOM 759 N N . THR A 1 94 ? -8.678 -5.654 2.499 1.00 97.38 94 THR A N 1
ATOM 760 C CA . THR A 1 94 ? -8.694 -5.571 3.955 1.00 97.38 94 THR A CA 1
ATOM 761 C C . THR A 1 94 ? -7.356 -6.053 4.495 1.00 97.38 94 THR A C 1
ATOM 763 O O . THR A 1 94 ? -6.983 -7.214 4.313 1.00 97.38 94 THR A O 1
ATOM 766 N N . ILE A 1 95 ? -6.633 -5.170 5.176 1.00 96.62 95 ILE A N 1
ATOM 767 C CA . ILE A 1 95 ? -5.354 -5.469 5.819 1.00 96.62 95 ILE A CA 1
ATOM 768 C C . ILE A 1 95 ? -5.617 -6.172 7.150 1.00 96.62 95 ILE A C 1
ATOM 770 O O . ILE A 1 95 ? -6.280 -5.626 8.031 1.00 96.62 95 ILE A O 1
ATOM 774 N N . LYS A 1 96 ? -5.081 -7.384 7.299 1.00 93.88 96 LYS A N 1
ATOM 775 C CA . LYS A 1 96 ? -5.273 -8.224 8.489 1.00 93.88 96 LYS A CA 1
ATOM 776 C C . LYS A 1 96 ? -4.080 -8.192 9.430 1.00 93.88 96 LYS A C 1
ATOM 778 O O . LYS A 1 96 ? -4.255 -8.100 10.639 1.00 93.88 96 LYS A O 1
ATOM 783 N N . LYS A 1 97 ? -2.870 -8.288 8.879 1.00 92.88 97 LYS A N 1
ATOM 784 C CA . LYS A 1 97 ? -1.618 -8.265 9.646 1.00 92.88 97 LYS A CA 1
ATOM 785 C C . LYS A 1 97 ? -0.440 -7.881 8.763 1.00 92.88 97 LYS A C 1
ATOM 787 O O . LYS A 1 97 ? -0.478 -8.065 7.548 1.00 92.88 97 LYS A O 1
ATOM 792 N N . VAL A 1 98 ? 0.631 -7.409 9.393 1.00 94.69 98 VAL A N 1
ATOM 793 C CA . VAL A 1 98 ? 1.897 -7.109 8.725 1.00 94.69 98 VAL A CA 1
ATOM 794 C C . VAL A 1 98 ? 3.008 -7.861 9.441 1.00 94.69 98 VAL A C 1
ATOM 796 O O . VAL A 1 98 ? 3.428 -7.456 10.516 1.00 94.69 98 VAL A O 1
ATOM 799 N N . ILE A 1 99 ? 3.490 -8.941 8.827 1.00 94.44 99 ILE A N 1
ATOM 800 C CA . ILE A 1 99 ? 4.556 -9.773 9.389 1.00 94.44 99 ILE A CA 1
ATOM 801 C C . ILE A 1 99 ? 5.833 -8.945 9.575 1.00 94.44 99 ILE A C 1
ATOM 803 O O . ILE A 1 99 ? 6.359 -8.343 8.630 1.00 94.44 99 ILE A O 1
ATOM 807 N N . THR A 1 100 ? 6.318 -8.913 10.809 1.00 93.50 100 THR A N 1
ATOM 808 C CA . THR A 1 100 ? 7.586 -8.303 11.206 1.00 93.50 100 THR A CA 1
ATOM 809 C C . THR A 1 100 ? 8.767 -9.209 10.855 1.00 93.50 100 THR A C 1
ATOM 811 O O . THR A 1 100 ? 8.620 -10.405 10.611 1.00 93.50 100 THR A O 1
ATOM 814 N N . LEU A 1 101 ? 9.984 -8.657 10.872 1.00 93.19 101 LEU A N 1
ATOM 815 C CA . LEU A 1 101 ? 11.186 -9.470 10.674 1.00 93.19 101 LEU A CA 1
ATOM 816 C C . LEU A 1 101 ? 11.345 -10.524 11.783 1.00 93.19 101 LEU A C 1
ATOM 818 O O . LEU A 1 101 ? 11.783 -11.633 11.504 1.00 93.19 101 LEU A O 1
ATOM 822 N N . GLN A 1 102 ? 10.952 -10.192 13.016 1.00 91.81 102 GLN A N 1
ATOM 823 C CA . GLN A 1 102 ? 11.001 -11.111 14.153 1.00 91.81 102 GLN A CA 1
ATOM 824 C C . GLN A 1 102 ? 10.067 -12.312 13.953 1.00 91.81 102 GLN A C 1
ATOM 826 O O . GLN A 1 102 ? 10.466 -13.447 14.198 1.00 91.81 102 GLN A O 1
ATOM 831 N N . GLU A 1 103 ? 8.846 -12.076 13.472 1.00 92.62 103 GLU A N 1
ATOM 832 C CA . GLU A 1 103 ? 7.887 -13.142 13.157 1.00 92.62 103 GLU A CA 1
ATOM 833 C C . GLU A 1 103 ? 8.304 -13.972 11.935 1.00 92.62 103 GLU A C 1
ATOM 835 O O . GLU A 1 103 ? 7.947 -15.145 11.840 1.00 92.62 103 GLU A O 1
ATOM 840 N N . TRP A 1 104 ? 9.079 -13.397 11.006 1.00 94.88 104 TRP A N 1
ATOM 841 C CA . TRP A 1 104 ? 9.596 -14.126 9.842 1.00 94.88 104 TRP A CA 1
ATOM 842 C C . TRP A 1 104 ? 10.568 -15.255 10.231 1.00 94.88 104 TRP A C 1
ATOM 844 O O . TRP A 1 104 ? 10.626 -16.306 9.578 1.00 94.88 104 TRP A O 1
ATOM 854 N N . GLY A 1 105 ? 11.334 -15.041 11.304 1.00 90.00 105 GLY A N 1
ATOM 855 C CA . GLY A 1 105 ? 12.315 -15.973 11.856 1.00 90.00 105 GLY A CA 1
ATOM 856 C C . GLY A 1 105 ? 13.731 -15.393 11.913 1.00 90.00 105 GLY A C 1
ATOM 857 O O . GLY A 1 105 ? 13.936 -14.189 11.814 1.00 90.00 105 GLY A O 1
ATOM 858 N N . GLU A 1 106 ? 14.729 -16.266 12.064 1.00 79.75 106 GLU A N 1
ATOM 859 C CA . GLU A 1 106 ? 16.113 -15.869 12.379 1.00 79.75 106 GLU A CA 1
ATOM 860 C C . GLU A 1 106 ? 16.820 -15.055 11.278 1.00 79.75 106 GLU A C 1
ATOM 862 O O . GLU A 1 106 ? 17.732 -14.288 11.580 1.00 79.75 106 GLU A O 1
ATOM 867 N N . HIS A 1 107 ? 16.419 -15.191 10.004 1.00 92.88 107 HIS A N 1
ATOM 868 C CA . HIS A 1 107 ? 17.066 -14.491 8.888 1.00 92.88 107 HIS A CA 1
ATOM 869 C C . HIS A 1 107 ? 16.075 -14.079 7.777 1.00 92.88 107 HIS A C 1
ATOM 871 O O . HIS A 1 107 ? 15.263 -14.907 7.352 1.00 92.88 107 HIS A O 1
ATOM 877 N N . PRO A 1 108 ? 16.161 -12.851 7.215 1.00 94.75 108 PRO A N 1
ATOM 878 C CA . PRO A 1 108 ? 15.231 -12.364 6.184 1.00 94.75 108 PRO A CA 1
ATOM 879 C C . PRO A 1 108 ? 15.278 -13.156 4.870 1.00 94.75 108 PRO A C 1
ATOM 881 O O . PRO A 1 108 ? 14.302 -13.175 4.125 1.00 94.75 108 PRO A O 1
ATOM 884 N N . SER A 1 109 ? 16.398 -13.819 4.573 1.00 95.25 109 SER A N 1
ATOM 885 C CA . SER A 1 109 ? 16.529 -14.679 3.385 1.00 95.25 109 SER A CA 1
ATOM 886 C C . SER A 1 109 ? 15.939 -16.079 3.566 1.00 95.25 109 SER A C 1
ATOM 888 O O . SER A 1 109 ? 15.987 -16.862 2.620 1.00 95.25 109 SER A O 1
ATOM 890 N N . LYS A 1 110 ? 15.399 -16.412 4.749 1.00 95.25 110 LYS A N 1
ATOM 891 C CA . LYS A 1 110 ? 14.666 -17.665 4.947 1.00 95.25 110 LYS A CA 1
ATOM 892 C C . LYS A 1 110 ? 13.514 -17.723 3.945 1.00 95.25 110 LYS A C 1
ATOM 894 O O . LYS A 1 110 ? 12.696 -16.801 3.893 1.00 95.25 110 LYS A O 1
ATOM 899 N N . LEU A 1 111 ? 13.491 -18.799 3.166 1.00 96.81 111 LEU A N 1
ATOM 900 C CA . LEU A 1 111 ? 12.480 -19.047 2.151 1.00 96.81 111 LEU A CA 1
ATOM 901 C C . LEU A 1 111 ? 11.232 -19.651 2.786 1.00 96.81 111 LEU A C 1
ATOM 903 O O . LEU A 1 111 ? 11.326 -20.552 3.621 1.00 96.81 111 LEU A O 1
ATOM 907 N N . TRP A 1 112 ? 10.083 -19.129 2.387 1.00 97.25 112 TRP A N 1
ATOM 908 C CA . TRP A 1 112 ? 8.770 -19.712 2.614 1.00 97.25 112 TRP A CA 1
ATOM 909 C C . TRP A 1 112 ? 8.254 -20.250 1.284 1.00 97.25 112 TRP A C 1
ATOM 911 O O . TRP A 1 112 ? 8.616 -19.745 0.218 1.00 97.25 112 TRP A O 1
ATOM 921 N N . GLU A 1 113 ? 7.457 -21.303 1.361 1.00 97.56 113 GLU A N 1
ATOM 922 C CA . GLU A 1 113 ? 6.875 -21.988 0.215 1.00 97.56 113 GLU A CA 1
ATOM 923 C C . GLU A 1 113 ? 5.408 -21.591 0.073 1.00 97.56 113 GLU A C 1
ATOM 925 O O . GLU A 1 113 ? 4.710 -21.488 1.082 1.00 97.56 113 GLU A O 1
ATOM 930 N N . PHE A 1 114 ? 4.945 -21.374 -1.159 1.00 98.25 114 PHE A N 1
ATOM 931 C CA . PHE A 1 114 ? 3.526 -21.132 -1.399 1.00 98.25 114 PHE A CA 1
ATOM 932 C C . PHE A 1 114 ? 2.682 -22.380 -1.130 1.00 98.25 114 PHE A C 1
ATOM 934 O O . PHE A 1 114 ? 3.052 -23.485 -1.528 1.00 98.25 114 PHE A O 1
ATOM 941 N N . SER A 1 115 ? 1.487 -22.201 -0.563 1.00 96.88 115 SER A N 1
ATOM 942 C CA . SER A 1 115 ? 0.518 -23.302 -0.412 1.00 96.88 115 SER A CA 1
ATOM 943 C C . SER A 1 115 ? -0.014 -23.851 -1.743 1.00 96.88 115 SER A C 1
ATOM 945 O O . SER A 1 115 ? -0.508 -24.976 -1.803 1.00 96.88 115 SER A O 1
ATOM 947 N N . THR A 1 116 ? 0.072 -23.057 -2.813 1.00 94.75 116 THR A N 1
ATOM 948 C CA . THR A 1 116 ? -0.375 -23.407 -4.167 1.00 94.75 116 THR A CA 1
ATOM 949 C C . THR A 1 116 ? 0.813 -23.357 -5.128 1.00 94.75 116 THR A C 1
ATOM 951 O O . THR A 1 116 ? 1.636 -22.450 -4.994 1.00 94.75 116 THR A O 1
ATOM 954 N N . PRO A 1 117 ? 0.910 -24.271 -6.116 1.00 96.25 117 PRO A N 1
ATOM 955 C CA . PRO A 1 117 ? 1.974 -24.228 -7.111 1.00 96.25 117 PRO A CA 1
ATOM 956 C C . PRO A 1 117 ? 2.050 -22.874 -7.824 1.00 96.25 117 PRO A C 1
ATOM 958 O O . PRO A 1 117 ? 1.082 -22.431 -8.446 1.00 96.25 117 PRO A O 1
ATOM 961 N N . PHE A 1 118 ? 3.215 -22.238 -7.755 1.00 95.75 118 PHE A N 1
ATOM 962 C CA . PHE A 1 118 ? 3.519 -20.996 -8.459 1.00 95.75 118 PHE A CA 1
ATOM 963 C C . PHE A 1 118 ? 4.990 -21.009 -8.884 1.00 95.75 118 PHE A C 1
ATOM 965 O O . PHE A 1 118 ? 5.823 -21.632 -8.233 1.00 95.75 118 PHE A O 1
ATOM 972 N N . GLU A 1 119 ? 5.345 -20.325 -9.971 1.00 94.12 119 GLU A N 1
ATOM 973 C CA . GLU A 1 119 ? 6.742 -20.189 -10.382 1.00 94.12 119 GLU A CA 1
ATOM 974 C C . GLU A 1 119 ? 7.210 -18.731 -10.236 1.00 94.12 119 GLU A C 1
ATOM 976 O O . GLU A 1 119 ? 6.725 -17.870 -10.970 1.00 94.12 119 GLU A O 1
ATOM 981 N N . PRO A 1 120 ? 8.160 -18.422 -9.328 1.00 95.69 120 PRO A N 1
ATOM 982 C CA . PRO A 1 120 ? 8.898 -19.338 -8.450 1.00 95.69 120 PRO A CA 1
ATOM 983 C C . PRO A 1 120 ? 8.078 -19.827 -7.242 1.00 95.69 120 PRO A C 1
ATOM 985 O O . PRO A 1 120 ? 7.247 -19.093 -6.718 1.00 95.69 120 PRO A O 1
ATOM 988 N N . GLN A 1 121 ? 8.380 -21.040 -6.765 1.00 97.25 121 GLN A N 1
ATOM 989 C CA . GLN A 1 121 ? 7.643 -21.710 -5.676 1.00 97.25 121 GLN A CA 1
ATOM 990 C C . GLN A 1 121 ? 7.927 -21.119 -4.283 1.00 97.25 121 GLN A C 1
ATOM 992 O O . GLN A 1 121 ? 7.165 -21.329 -3.341 1.00 97.25 121 GLN A O 1
ATOM 997 N N . PHE A 1 122 ? 9.023 -20.368 -4.151 1.00 97.56 122 PHE A N 1
ATOM 998 C CA . PHE A 1 122 ? 9.503 -19.840 -2.880 1.00 97.56 122 PHE A CA 1
ATOM 999 C C . PHE A 1 122 ? 9.644 -18.317 -2.903 1.00 97.56 122 PHE A C 1
ATOM 1001 O O . PHE A 1 122 ? 9.983 -17.718 -3.929 1.00 97.56 122 PHE A O 1
ATOM 1008 N N . PHE A 1 123 ? 9.472 -17.701 -1.736 1.00 97.62 123 PHE A N 1
ATOM 1009 C CA . PHE A 1 123 ? 9.652 -16.268 -1.505 1.00 97.62 123 PHE A CA 1
ATOM 1010 C C . PHE A 1 123 ? 10.332 -16.013 -0.156 1.00 97.62 123 PHE A C 1
ATOM 1012 O O . PHE A 1 123 ? 10.304 -16.852 0.740 1.00 97.62 123 PHE A O 1
ATOM 1019 N N . ASN A 1 124 ? 10.982 -14.860 0.000 1.00 97.31 124 ASN A N 1
ATOM 1020 C CA . ASN A 1 124 ? 11.630 -14.460 1.257 1.00 97.31 124 ASN A CA 1
ATOM 1021 C C . ASN A 1 124 ? 11.023 -13.167 1.835 1.00 97.31 124 ASN A C 1
ATOM 1023 O O . ASN A 1 124 ? 10.094 -12.588 1.271 1.00 97.31 124 ASN A O 1
ATOM 1027 N N . TYR A 1 125 ? 11.572 -12.672 2.947 1.00 98.06 125 TYR A N 1
ATOM 1028 C CA . TYR A 1 125 ? 11.058 -11.466 3.605 1.00 98.06 125 TYR A CA 1
ATOM 1029 C C . TYR A 1 125 ? 11.161 -10.208 2.726 1.00 98.06 125 TYR A C 1
ATOM 1031 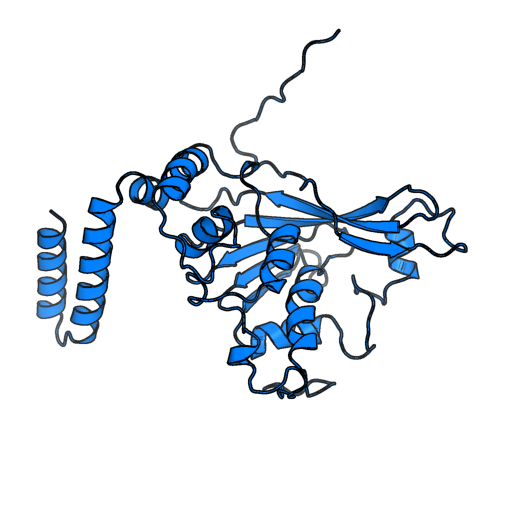O O . TYR A 1 125 ? 10.340 -9.295 2.821 1.00 98.06 125 TYR A O 1
ATOM 1039 N N . TRP A 1 126 ? 12.163 -10.138 1.846 1.00 96.88 126 TRP A N 1
ATOM 1040 C CA . TRP A 1 126 ? 12.313 -9.018 0.916 1.00 96.88 126 TRP A CA 1
ATOM 1041 C C . TRP A 1 126 ? 11.251 -9.050 -0.178 1.00 96.88 126 TRP A C 1
ATOM 1043 O O . TRP A 1 126 ? 10.731 -7.996 -0.545 1.00 96.88 126 TRP A O 1
ATOM 1053 N N . ASP A 1 127 ? 10.900 -10.243 -0.660 1.00 97.81 127 ASP A N 1
ATOM 1054 C CA . ASP A 1 127 ? 9.763 -10.436 -1.557 1.00 97.81 127 ASP A CA 1
ATOM 1055 C C . ASP A 1 127 ? 8.452 -10.063 -0.858 1.00 97.81 127 ASP A C 1
ATOM 1057 O O . ASP A 1 127 ? 7.662 -9.326 -1.438 1.00 97.81 127 ASP A O 1
ATOM 1061 N N . TYR A 1 128 ? 8.269 -10.458 0.409 1.00 98.12 128 TYR A N 1
ATOM 1062 C CA . TYR A 1 128 ? 7.125 -10.049 1.232 1.00 98.12 128 TYR A CA 1
ATOM 1063 C C . TYR A 1 128 ? 7.022 -8.528 1.376 1.00 98.12 128 TYR A C 1
ATOM 1065 O O . TYR A 1 128 ? 5.971 -7.942 1.119 1.00 98.12 128 TYR A O 1
ATOM 1073 N N . LYS A 1 129 ? 8.126 -7.846 1.699 1.00 97.50 129 LYS A N 1
ATOM 1074 C CA . LYS A 1 129 ? 8.155 -6.379 1.749 1.00 97.50 129 LYS A CA 1
ATOM 1075 C C . LYS A 1 129 ? 7.813 -5.761 0.391 1.00 97.50 129 LYS A C 1
ATOM 1077 O O . LYS A 1 129 ? 7.041 -4.811 0.351 1.00 97.50 129 LYS A O 1
ATOM 1082 N N . LYS A 1 130 ? 8.363 -6.274 -0.716 1.00 97.19 130 LYS A N 1
ATOM 1083 C CA . LYS A 1 130 ? 8.034 -5.798 -2.074 1.00 97.19 130 LYS A CA 1
ATOM 1084 C C . LYS A 1 130 ? 6.569 -6.042 -2.424 1.00 97.19 130 LYS A C 1
ATOM 1086 O O . LYS A 1 130 ? 5.966 -5.189 -3.070 1.00 97.19 130 LYS A O 1
ATOM 1091 N N . ALA A 1 131 ? 5.993 -7.151 -1.965 1.00 98.00 131 ALA A N 1
ATOM 1092 C CA . ALA A 1 131 ? 4.607 -7.510 -2.222 1.00 98.00 131 ALA A CA 1
ATOM 1093 C C . ALA A 1 131 ? 3.635 -6.428 -1.745 1.00 98.00 131 ALA A C 1
ATOM 1095 O O . ALA A 1 131 ? 2.700 -6.083 -2.468 1.00 98.00 131 ALA A O 1
ATOM 1096 N N . TRP A 1 132 ? 3.918 -5.820 -0.588 1.00 98.12 132 TRP A N 1
ATOM 1097 C CA . TRP A 1 132 ? 3.150 -4.695 -0.054 1.00 98.12 132 TRP A CA 1
ATOM 1098 C C . TRP A 1 132 ? 3.121 -3.471 -0.965 1.00 98.12 132 TRP A C 1
ATOM 1100 O O . TRP A 1 132 ? 2.137 -2.751 -0.953 1.00 98.12 132 TRP A O 1
ATOM 1110 N N . PHE A 1 133 ? 4.153 -3.210 -1.762 1.00 97.06 133 PHE A N 1
ATOM 1111 C CA . PHE A 1 133 ? 4.154 -2.065 -2.679 1.00 97.06 133 PHE A CA 1
ATOM 1112 C C . PHE A 1 133 ? 3.618 -2.480 -4.051 1.00 97.06 133 PHE A C 1
ATOM 1114 O O . PHE A 1 133 ? 2.652 -1.905 -4.546 1.00 97.06 133 PHE A O 1
ATOM 1121 N N . ASN A 1 134 ? 4.176 -3.549 -4.622 1.00 96.56 134 ASN A N 1
ATOM 1122 C CA . ASN A 1 134 ? 3.884 -3.979 -5.988 1.00 96.56 134 ASN A CA 1
ATOM 1123 C C . ASN A 1 134 ? 2.428 -4.406 -6.195 1.00 96.56 134 ASN A C 1
ATOM 1125 O O . ASN A 1 134 ? 1.887 -4.169 -7.272 1.00 96.56 134 ASN A O 1
ATOM 1129 N N . THR A 1 135 ? 1.779 -4.978 -5.174 1.00 96.50 135 THR A N 1
ATOM 1130 C CA . THR A 1 135 ? 0.346 -5.310 -5.237 1.00 96.50 135 THR A CA 1
ATOM 1131 C C . THR A 1 135 ? -0.501 -4.059 -5.455 1.00 96.50 135 THR A C 1
ATOM 1133 O O . THR A 1 135 ? -1.371 -4.042 -6.316 1.00 96.50 135 THR A O 1
ATOM 1136 N N . PHE A 1 136 ? -0.216 -2.976 -4.729 1.00 96.31 136 PHE A N 1
ATOM 1137 C CA . PHE A 1 136 ? -1.019 -1.749 -4.757 1.00 96.31 136 PHE A CA 1
ATOM 1138 C C . PHE A 1 136 ? -0.681 -0.841 -5.948 1.00 96.31 136 PHE A C 1
ATOM 1140 O O . PHE A 1 136 ? -1.386 0.135 -6.201 1.00 96.31 136 PHE A O 1
ATOM 1147 N N . TYR A 1 137 ? 0.339 -1.201 -6.732 1.00 95.44 137 TYR A N 1
ATOM 1148 C CA . TYR A 1 137 ? 0.574 -0.658 -8.069 1.00 95.44 137 TYR A CA 1
ATOM 1149 C C . TYR A 1 137 ? -0.250 -1.362 -9.151 1.00 95.44 137 TYR A C 1
ATOM 1151 O O . TYR A 1 137 ? 0.004 -1.145 -10.329 1.00 95.44 137 TYR A O 1
ATOM 1159 N N . LEU A 1 138 ? -1.244 -2.193 -8.820 1.00 93.44 138 LEU A N 1
ATOM 1160 C CA . LEU A 1 138 ? -2.237 -2.560 -9.829 1.00 93.44 138 LEU A CA 1
ATOM 1161 C C . LEU A 1 138 ? -2.888 -1.297 -10.384 1.00 93.44 138 LEU A C 1
ATOM 1163 O O . LEU A 1 138 ? -3.229 -0.379 -9.634 1.00 93.44 138 LEU A O 1
ATOM 1167 N N . GLN A 1 139 ? -3.053 -1.292 -11.698 1.00 91.19 139 GLN A N 1
ATOM 1168 C CA . GLN A 1 139 ? -3.737 -0.254 -12.433 1.00 91.19 139 GLN A CA 1
ATOM 1169 C C . GLN A 1 139 ? -4.331 -0.862 -13.704 1.00 91.19 139 GLN A C 1
ATOM 1171 O O . GLN A 1 139 ? -3.908 -1.930 -14.156 1.00 91.19 139 GLN A O 1
ATOM 1176 N N . ASN A 1 140 ? -5.364 -0.220 -14.235 1.00 88.00 140 ASN A N 1
ATOM 1177 C CA . ASN A 1 140 ? -5.982 -0.613 -15.486 1.00 88.00 140 ASN A CA 1
ATOM 1178 C C . ASN A 1 140 ? -5.492 0.248 -16.658 1.00 88.00 140 ASN A C 1
ATOM 1180 O O . ASN A 1 140 ? -4.733 1.203 -16.491 1.00 88.00 140 ASN A O 1
ATOM 1184 N N . LYS A 1 141 ? -5.931 -0.097 -17.871 1.00 82.75 141 LYS A N 1
ATOM 1185 C CA . LYS A 1 141 ? -5.503 0.588 -19.100 1.00 82.75 141 LYS A CA 1
ATOM 1186 C C . LYS A 1 141 ? -5.927 2.058 -19.146 1.00 82.75 141 LYS A C 1
ATOM 1188 O O . LYS A 1 141 ? -5.271 2.851 -19.808 1.00 82.75 141 LYS A O 1
ATOM 1193 N N . GLN A 1 142 ? -7.015 2.416 -18.467 1.00 84.31 142 GLN A N 1
ATOM 1194 C CA . GLN A 1 142 ? -7.557 3.774 -18.418 1.00 84.31 142 GLN A CA 1
ATOM 1195 C C . GLN A 1 142 ? -6.922 4.627 -17.309 1.00 84.31 142 GLN A C 1
ATOM 1197 O O . GLN A 1 142 ? -7.209 5.819 -17.224 1.00 84.31 142 GLN A O 1
ATOM 1202 N N . LEU A 1 143 ? -6.039 4.041 -16.493 1.00 86.25 143 LEU A N 1
ATOM 1203 C CA . LEU A 1 143 ? -5.463 4.649 -15.296 1.00 86.25 143 LEU A CA 1
ATOM 1204 C C . LEU A 1 143 ? -6.500 5.138 -14.264 1.00 86.25 143 LEU A C 1
ATOM 1206 O O . LEU A 1 143 ? -6.224 6.073 -13.507 1.00 86.25 143 LEU A O 1
ATOM 1210 N N . ASP A 1 144 ? -7.686 4.534 -14.225 1.00 88.31 144 ASP A N 1
ATOM 1211 C CA . ASP A 1 144 ? -8.773 4.922 -13.317 1.00 88.31 144 ASP A CA 1
ATOM 1212 C C . ASP A 1 144 ? -9.096 3.859 -12.252 1.00 88.31 144 ASP A C 1
ATOM 1214 O O . ASP A 1 144 ? -10.049 4.020 -11.487 1.00 88.31 144 ASP A O 1
ATOM 1218 N N . HIS A 1 145 ? -8.263 2.817 -12.131 1.00 93.06 145 HIS A N 1
ATOM 1219 C CA . HIS A 1 145 ? -8.369 1.834 -11.053 1.00 93.06 145 HIS A CA 1
ATOM 1220 C C . HIS A 1 145 ? -8.243 2.505 -9.686 1.00 93.06 145 HIS A C 1
ATOM 1222 O O . HIS A 1 145 ? -7.411 3.395 -9.461 1.00 93.06 145 HIS A O 1
ATOM 1228 N N . CYS A 1 146 ? -9.047 2.018 -8.745 1.00 95.06 146 CYS A N 1
ATOM 1229 C CA . CYS A 1 146 ? -8.987 2.440 -7.361 1.00 95.06 146 CYS A CA 1
ATOM 1230 C C . CYS A 1 146 ? -9.021 1.268 -6.384 1.00 95.06 146 CYS A C 1
ATOM 1232 O O . CYS A 1 146 ? -9.491 0.162 -6.670 1.00 95.06 146 CYS A O 1
ATOM 1234 N N . TRP A 1 147 ? -8.522 1.541 -5.188 1.00 97.62 147 TRP A N 1
ATOM 1235 C CA . TRP A 1 147 ? -8.461 0.609 -4.080 1.00 97.62 147 TRP A CA 1
ATOM 1236 C C . TRP A 1 147 ? -9.353 1.099 -2.950 1.00 97.62 147 TRP A C 1
ATOM 1238 O O . TRP A 1 147 ? -9.065 2.141 -2.369 1.00 97.62 147 TRP A O 1
ATOM 1248 N N . LEU A 1 148 ? -10.386 0.342 -2.590 1.00 97.81 148 LEU A N 1
ATOM 1249 C CA . LEU A 1 148 ? -11.065 0.506 -1.307 1.00 97.81 148 LEU A CA 1
ATOM 1250 C C . LEU A 1 148 ? -10.287 -0.282 -0.249 1.00 97.81 148 LEU A C 1
ATOM 1252 O O . LEU A 1 148 ? -10.229 -1.513 -0.301 1.00 97.81 148 LEU A O 1
ATOM 1256 N N . LEU A 1 149 ? -9.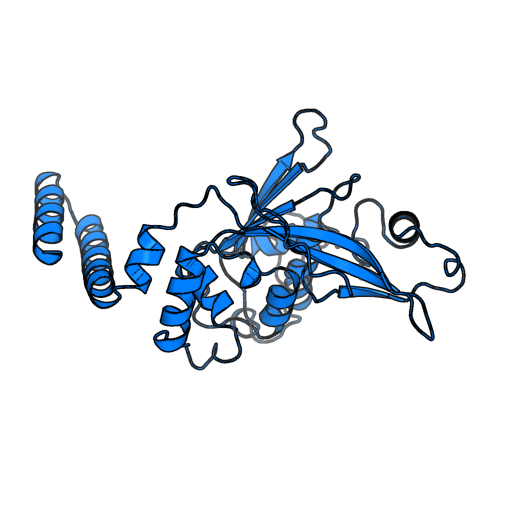675 0.441 0.682 1.00 98.12 149 LEU A N 1
ATOM 1257 C CA . LEU A 1 149 ? -8.778 -0.087 1.702 1.00 98.12 149 LEU A CA 1
ATOM 1258 C C . LEU A 1 149 ? -9.387 0.061 3.087 1.00 98.12 149 LEU A C 1
ATOM 1260 O O . LEU A 1 149 ? -9.970 1.097 3.388 1.00 98.12 149 LEU A O 1
ATOM 1264 N N . ASN A 1 150 ? -9.210 -0.947 3.935 1.00 96.25 150 ASN A N 1
ATOM 1265 C CA . ASN A 1 150 ? -9.515 -0.882 5.363 1.00 96.25 150 ASN A CA 1
ATOM 1266 C C . ASN A 1 150 ? -8.636 -1.866 6.155 1.00 96.25 150 ASN A C 1
ATOM 1268 O O . ASN A 1 150 ? -7.924 -2.688 5.577 1.00 96.25 150 ASN A O 1
ATOM 1272 N N . PHE A 1 151 ? -8.701 -1.799 7.484 1.00 94.06 151 PHE A N 1
ATOM 1273 C CA . PHE A 1 151 ? -8.113 -2.800 8.381 1.00 94.06 151 PHE A CA 1
ATOM 1274 C C . PHE A 1 151 ? -9.210 -3.731 8.919 1.00 94.06 151 PHE A C 1
ATOM 1276 O O . PHE A 1 151 ? -10.325 -3.274 9.146 1.00 94.06 151 PHE A O 1
ATOM 1283 N N . ASP A 1 152 ? -8.907 -5.018 9.118 1.00 88.44 152 ASP A N 1
ATOM 1284 C CA . ASP A 1 152 ? -9.851 -6.007 9.687 1.00 88.44 152 ASP A CA 1
ATOM 1285 C C . ASP A 1 152 ? -9.968 -5.861 11.211 1.00 88.44 152 ASP A C 1
ATOM 1287 O O . ASP A 1 152 ? -11.046 -5.903 11.790 1.00 88.44 152 ASP A O 1
ATOM 1291 N N . LYS A 1 153 ? -8.827 -5.676 11.881 1.00 74.44 153 LYS A N 1
ATOM 1292 C CA . LYS A 1 153 ? -8.681 -5.423 13.321 1.00 74.44 153 LYS A CA 1
ATOM 1293 C C . LYS A 1 153 ? -7.472 -4.514 13.517 1.00 74.44 153 LYS A C 1
ATOM 1295 O O . LYS A 1 153 ? -6.678 -4.360 12.585 1.00 74.44 153 LYS A O 1
ATOM 1300 N N . SER A 1 154 ? -7.318 -3.925 14.708 1.00 64.56 154 SER A N 1
ATOM 1301 C CA . SER A 1 154 ? -6.074 -3.217 15.023 1.00 64.56 154 SER A CA 1
ATOM 1302 C C . SER A 1 154 ? -4.911 -4.184 14.762 1.00 64.56 154 SER A C 1
ATOM 1304 O O . SER A 1 154 ? -4.963 -5.313 15.265 1.00 64.56 154 SER A O 1
ATOM 1306 N N . PRO A 1 155 ? -3.948 -3.836 13.886 1.00 58.12 155 PRO A N 1
ATOM 1307 C CA . PRO A 1 155 ? -2.836 -4.713 13.607 1.00 58.12 155 PRO A CA 1
ATOM 1308 C C . PRO A 1 155 ? -2.112 -4.977 14.922 1.00 58.12 155 PRO A C 1
ATOM 1310 O O . PRO A 1 155 ? -2.153 -4.158 15.840 1.00 58.12 155 PRO A O 1
ATOM 1313 N N . THR A 1 156 ? -1.497 -6.154 14.982 1.00 54.25 156 THR A N 1
ATOM 1314 C CA . THR A 1 156 ? -0.618 -6.639 16.049 1.00 54.25 156 THR A CA 1
ATOM 1315 C C . THR A 1 156 ? 0.126 -5.514 16.766 1.00 54.25 156 THR A C 1
ATOM 1317 O O . THR A 1 156 ? 0.531 -4.545 16.125 1.00 54.25 156 THR A O 1
ATOM 1320 N N . ASP A 1 157 ? 0.391 -5.687 18.066 1.00 63.84 157 ASP A N 1
ATOM 1321 C CA . ASP A 1 157 ? 1.051 -4.719 18.968 1.00 63.84 157 ASP A CA 1
ATOM 1322 C C . ASP A 1 157 ? 2.394 -4.138 18.454 1.00 63.84 157 ASP A C 1
ATOM 1324 O O . ASP A 1 157 ? 2.993 -3.266 19.088 1.00 63.84 157 ASP A O 1
ATOM 1328 N N . GLN A 1 158 ? 2.889 -4.616 17.308 1.00 78.88 158 GLN A N 1
ATOM 1329 C CA . GLN A 1 158 ? 4.048 -4.128 16.580 1.00 78.88 158 GLN A CA 1
ATOM 1330 C C . GLN A 1 158 ? 3.802 -4.139 15.060 1.00 78.88 158 GLN A C 1
ATOM 1332 O O . GLN A 1 158 ? 3.318 -5.123 14.494 1.00 78.88 158 GLN A O 1
ATOM 1337 N N . LEU A 1 159 ? 4.211 -3.056 14.391 1.00 89.69 159 LEU A N 1
ATOM 1338 C CA . LEU A 1 159 ? 4.354 -2.962 12.937 1.00 89.69 159 LEU A CA 1
ATOM 1339 C C . LEU A 1 159 ? 5.832 -2.776 12.580 1.00 89.69 159 LEU A C 1
ATOM 1341 O O . LEU A 1 159 ? 6.552 -2.055 13.276 1.00 89.69 159 LEU A O 1
ATOM 1345 N N . PRO A 1 160 ? 6.316 -3.359 11.472 1.00 93.25 160 PRO A N 1
ATOM 1346 C CA . PRO A 1 160 ? 7.685 -3.124 11.049 1.00 93.25 160 PRO A CA 1
ATOM 1347 C C . PRO A 1 160 ? 7.854 -1.684 10.545 1.00 93.25 160 PRO A C 1
ATOM 1349 O O . PRO A 1 160 ? 7.017 -1.176 9.805 1.00 93.25 160 PRO A O 1
ATOM 1352 N N . ASN A 1 161 ? 8.985 -1.043 10.854 1.00 92.75 161 ASN A N 1
ATOM 1353 C CA . ASN A 1 161 ? 9.243 0.363 10.495 1.00 92.75 161 ASN A CA 1
ATOM 1354 C C . ASN A 1 161 ? 9.055 0.675 9.003 1.00 92.75 161 ASN A C 1
ATOM 1356 O O . ASN A 1 161 ? 8.627 1.767 8.641 1.00 92.75 161 ASN A O 1
ATOM 1360 N N . TRP A 1 162 ? 9.355 -0.275 8.111 1.00 95.75 162 TRP A N 1
ATOM 1361 C CA . TRP A 1 162 ? 9.165 -0.059 6.677 1.00 95.75 162 TRP A CA 1
ATOM 1362 C C . TRP A 1 162 ? 7.691 0.109 6.286 1.00 95.75 162 TRP A C 1
ATOM 1364 O O . TRP A 1 162 ? 7.418 0.704 5.244 1.00 95.75 162 TRP A O 1
ATOM 1374 N N . PHE A 1 163 ? 6.750 -0.366 7.106 1.00 95.75 163 PHE A N 1
ATOM 1375 C CA . PHE A 1 163 ? 5.320 -0.176 6.882 1.00 95.75 163 PHE A CA 1
ATOM 1376 C C . PHE A 1 163 ? 4.917 1.296 7.011 1.00 95.75 163 PHE A C 1
ATOM 1378 O O . PHE A 1 163 ? 3.968 1.728 6.365 1.00 95.75 163 PHE A O 1
ATOM 1385 N N . LEU A 1 164 ? 5.681 2.113 7.748 1.00 94.06 164 LEU A N 1
ATOM 1386 C CA . LEU A 1 164 ? 5.470 3.559 7.756 1.00 94.06 164 LEU A CA 1
ATOM 1387 C C . LEU A 1 164 ? 5.668 4.162 6.356 1.00 94.06 164 LEU A C 1
ATOM 1389 O O . LEU A 1 164 ? 4.895 5.025 5.952 1.00 94.06 164 LEU A O 1
ATOM 1393 N N . ASN A 1 165 ? 6.636 3.666 5.578 1.00 95.31 165 ASN A N 1
ATOM 1394 C CA . ASN A 1 165 ? 6.828 4.112 4.192 1.00 95.31 165 ASN A CA 1
ATOM 1395 C C . ASN A 1 165 ? 5.639 3.717 3.310 1.00 95.31 165 ASN A C 1
ATOM 1397 O O . ASN A 1 165 ? 5.199 4.510 2.482 1.00 95.31 165 ASN A O 1
ATOM 1401 N N . TRP A 1 166 ? 5.093 2.515 3.520 1.00 96.94 166 TRP A N 1
ATOM 1402 C CA . TRP A 1 166 ? 3.869 2.078 2.852 1.00 96.94 166 TRP A CA 1
ATOM 1403 C C . TRP A 1 166 ? 2.699 3.010 3.203 1.00 96.94 166 TRP A C 1
ATOM 1405 O O . TRP A 1 166 ? 2.050 3.559 2.317 1.00 96.94 166 TRP A O 1
ATOM 1415 N N . TRP A 1 167 ? 2.493 3.290 4.493 1.00 96.50 167 TRP A N 1
ATOM 1416 C CA . TRP A 1 167 ? 1.443 4.190 4.974 1.00 96.50 167 TRP A CA 1
ATOM 1417 C C . TRP A 1 167 ? 1.563 5.608 4.401 1.00 96.50 167 TRP A C 1
ATOM 1419 O O . TRP A 1 167 ? 0.567 6.206 3.993 1.00 96.50 167 TRP A O 1
ATOM 1429 N N . ILE A 1 168 ? 2.782 6.146 4.312 1.00 95.81 168 ILE A N 1
ATOM 1430 C CA . ILE A 1 168 ? 3.031 7.472 3.734 1.00 95.81 168 ILE A CA 1
ATOM 1431 C C . ILE A 1 168 ? 2.558 7.545 2.279 1.00 95.81 168 ILE A C 1
ATOM 1433 O O . ILE A 1 168 ? 1.978 8.563 1.898 1.00 95.81 168 ILE A O 1
ATOM 1437 N N . LEU A 1 169 ? 2.730 6.485 1.484 1.00 96.25 169 LEU A N 1
ATOM 1438 C CA . LEU A 1 169 ? 2.274 6.446 0.091 1.00 96.25 169 LEU A CA 1
ATOM 1439 C C . LEU A 1 169 ? 0.774 6.144 -0.010 1.00 96.25 169 LEU A C 1
ATOM 1441 O O . LEU A 1 169 ? 0.012 6.951 -0.544 1.00 96.25 169 LEU A O 1
ATOM 1445 N N . PHE A 1 170 ? 0.328 5.044 0.590 1.00 97.62 170 PHE A N 1
ATOM 1446 C CA . PHE A 1 170 ? -0.982 4.442 0.323 1.00 97.62 170 PHE A CA 1
ATOM 1447 C C . PHE A 1 170 ? -2.060 4.763 1.364 1.00 97.62 170 PHE A C 1
ATOM 1449 O O . PHE A 1 170 ? -3.251 4.617 1.091 1.00 97.62 170 PHE A O 1
ATOM 1456 N N . GLY A 1 171 ? -1.662 5.217 2.553 1.00 97.12 171 GLY A N 1
ATOM 1457 C CA . GLY A 1 171 ? -2.581 5.591 3.622 1.00 97.12 171 GLY A CA 1
ATOM 1458 C C . GLY A 1 171 ? -3.372 6.879 3.332 1.00 97.12 171 GLY A C 1
ATOM 1459 O O . GLY A 1 171 ? -3.020 7.654 2.437 1.00 97.12 171 GLY A O 1
ATOM 1460 N N . PRO A 1 172 ? -4.426 7.154 4.105 1.00 96.81 172 PRO A N 1
ATOM 1461 C CA . PRO A 1 172 ? -5.218 8.377 4.042 1.00 96.81 172 PRO A CA 1
ATOM 1462 C C . PRO A 1 172 ? -4.433 9.602 4.544 1.00 96.81 172 PRO A C 1
ATOM 1464 O O . PRO A 1 172 ? -3.340 9.496 5.104 1.00 96.81 172 PRO A O 1
ATOM 1467 N N . ILE A 1 173 ? -5.029 10.785 4.389 1.00 96.38 173 ILE A N 1
ATOM 1468 C CA . ILE A 1 173 ? -4.554 12.041 4.990 1.00 96.38 173 ILE A CA 1
ATOM 1469 C C . ILE A 1 173 ? -5.657 12.659 5.858 1.00 96.38 173 ILE A C 1
ATOM 1471 O O . ILE A 1 173 ? -6.842 12.404 5.657 1.00 96.38 173 ILE A O 1
ATOM 1475 N N . LYS A 1 174 ? -5.298 13.486 6.843 1.00 94.75 174 LYS A N 1
ATOM 1476 C CA . LYS A 1 174 ? -6.271 14.075 7.789 1.00 94.75 174 LYS A CA 1
ATOM 1477 C C . LYS A 1 174 ? -7.310 14.976 7.105 1.00 94.75 174 LYS A C 1
ATOM 1479 O O . LYS A 1 174 ? -8.352 15.284 7.682 1.00 94.75 174 LYS A O 1
ATOM 1484 N N . GLU A 1 175 ? -7.004 15.460 5.907 1.00 95.31 175 GLU A N 1
ATOM 1485 C CA . GLU A 1 175 ? -7.822 16.380 5.127 1.00 95.31 175 GLU A CA 1
ATOM 1486 C C . GLU A 1 175 ? -9.062 15.712 4.539 1.00 95.31 175 GLU A C 1
ATOM 1488 O O . GLU A 1 175 ? -10.081 16.391 4.440 1.00 95.31 175 GLU A O 1
ATOM 1493 N N . ILE A 1 176 ? -9.006 14.410 4.226 1.00 95.50 176 ILE A N 1
ATOM 1494 C CA . ILE A 1 176 ? -10.173 13.687 3.696 1.00 95.50 176 ILE A CA 1
ATOM 1495 C C . ILE A 1 176 ? -11.195 13.339 4.783 1.00 95.50 176 ILE A C 1
ATOM 1497 O O . ILE A 1 176 ? -12.331 13.016 4.461 1.00 95.50 176 ILE A O 1
ATOM 1501 N N . LEU A 1 177 ? -10.823 13.408 6.067 1.00 94.44 177 LEU A N 1
ATOM 1502 C CA . LEU A 1 177 ? -11.726 13.041 7.156 1.00 94.44 177 LEU A CA 1
ATOM 1503 C C . LEU A 1 177 ? -12.977 13.942 7.190 1.00 94.44 177 LEU A C 1
ATOM 1505 O O . LEU A 1 177 ? -12.837 15.172 7.240 1.00 94.44 177 LEU A O 1
ATOM 1509 N N . PRO A 1 178 ? -14.189 13.358 7.291 1.00 93.50 178 PRO A N 1
ATOM 1510 C CA . PRO A 1 178 ? -15.414 14.095 7.576 1.00 93.50 178 PRO A CA 1
ATOM 1511 C C . PRO A 1 178 ? -15.267 14.981 8.814 1.00 93.50 178 PRO A C 1
ATOM 1513 O O . PRO A 1 178 ? -14.609 14.606 9.787 1.00 93.50 178 PRO A O 1
ATOM 1516 N N . LYS A 1 179 ? -15.926 16.149 8.821 1.00 92.81 179 LYS A N 1
ATOM 1517 C CA . LYS A 1 179 ? -15.844 17.115 9.936 1.00 92.81 179 LYS A CA 1
ATOM 1518 C C . LYS A 1 179 ? -16.077 16.478 11.323 1.00 92.81 179 LYS A C 1
ATOM 1520 O O . LYS A 1 179 ? -15.293 16.797 12.222 1.00 92.81 179 LYS A O 1
ATOM 1525 N N . PRO A 1 180 ? -17.071 15.584 11.527 1.00 92.88 180 PRO A N 1
ATOM 1526 C CA . PRO A 1 180 ? -17.286 14.942 12.826 1.00 92.88 180 PRO A CA 1
ATOM 1527 C C . PRO A 1 180 ? -16.098 14.080 13.272 1.00 92.88 180 PRO A C 1
ATOM 1529 O O . PRO A 1 180 ? -15.625 14.240 14.399 1.00 92.88 180 PRO A O 1
ATOM 1532 N N . ILE A 1 181 ? -15.559 13.247 12.373 1.00 93.12 181 ILE A N 1
ATOM 1533 C CA . ILE A 1 181 ? -14.380 12.415 12.652 1.00 93.12 181 ILE A CA 1
ATOM 1534 C C . ILE A 1 181 ? -13.153 13.294 12.875 1.00 93.12 181 ILE A C 1
ATOM 1536 O O . ILE A 1 181 ? -12.417 13.085 13.829 1.00 93.12 181 ILE A O 1
ATOM 1540 N N . LYS A 1 182 ? -12.946 14.335 12.064 1.00 92.81 182 LYS A N 1
ATOM 1541 C CA . LYS A 1 182 ? -11.816 15.264 12.219 1.00 92.81 182 LYS A CA 1
ATOM 1542 C C . LYS A 1 182 ? -11.833 15.979 13.574 1.00 92.81 182 LYS A C 1
ATOM 1544 O O . LYS A 1 182 ? -10.777 16.252 14.141 1.00 92.81 182 LYS A O 1
ATOM 1549 N N . HIS A 1 183 ? -13.017 16.286 14.106 1.00 91.25 183 HIS A N 1
ATOM 1550 C CA . HIS A 1 183 ? -13.161 16.830 15.455 1.00 91.25 183 HIS A CA 1
ATOM 1551 C C . HIS A 1 183 ? -12.869 15.776 16.531 1.00 91.25 183 HIS A C 1
ATOM 1553 O O . HIS A 1 183 ? -12.108 16.055 17.457 1.00 91.25 183 HIS A O 1
ATOM 1559 N N . ALA A 1 184 ? -13.424 14.568 16.388 1.00 90.69 184 ALA A N 1
ATOM 1560 C CA . ALA A 1 184 ? -13.156 13.446 17.287 1.00 90.69 184 ALA A CA 1
ATOM 1561 C C . ALA A 1 184 ? -11.658 13.092 17.322 1.00 90.69 184 ALA A C 1
ATOM 1563 O O . ALA A 1 184 ? -11.084 12.924 18.395 1.00 90.69 184 ALA A O 1
ATOM 1564 N N . PHE A 1 185 ? -10.991 13.105 16.169 1.00 91.62 185 PHE A N 1
ATOM 1565 C CA . PHE A 1 185 ? -9.571 12.810 16.021 1.00 91.62 185 PHE A CA 1
ATOM 1566 C C . PHE A 1 185 ? -8.685 13.708 16.893 1.00 91.62 185 PHE A C 1
ATOM 1568 O O . PHE A 1 185 ? -7.789 13.206 17.558 1.00 91.62 185 PHE A O 1
ATOM 1575 N N . LYS A 1 186 ? -8.994 15.007 17.020 1.00 90.00 186 LYS A N 1
ATOM 1576 C CA . LYS A 1 186 ? -8.248 15.909 17.924 1.00 90.00 186 LYS A CA 1
ATOM 1577 C C . LYS A 1 186 ? -8.288 15.461 19.388 1.00 90.00 186 LYS A C 1
ATOM 1579 O O . LYS A 1 186 ? -7.369 15.751 20.149 1.00 90.00 186 LYS A O 1
ATOM 1584 N N . LYS A 1 187 ? -9.382 14.822 19.809 1.00 86.94 187 LYS A N 1
ATOM 1585 C CA . LYS A 1 187 ? -9.522 14.258 21.156 1.00 86.94 187 LYS A CA 1
ATOM 1586 C C . LYS A 1 187 ? -8.803 12.915 21.259 1.00 86.94 187 LYS A C 1
ATOM 1588 O O . LYS A 1 187 ? -8.114 12.693 22.249 1.00 86.94 187 LYS A O 1
ATOM 1593 N N . PHE A 1 188 ? -8.915 12.076 20.229 1.00 87.38 188 PHE A N 1
ATOM 1594 C CA . PHE A 1 188 ? -8.156 10.832 20.114 1.00 87.38 188 PHE A CA 1
ATOM 1595 C C . PHE A 1 188 ? -6.649 11.087 20.260 1.00 87.38 188 PHE A C 1
ATOM 1597 O O . PHE A 1 188 ? -6.029 10.510 21.141 1.00 87.38 188 PHE A O 1
ATOM 1604 N N . GLU A 1 189 ? -6.080 12.037 19.511 1.00 87.25 189 GLU A N 1
ATOM 1605 C CA . GLU A 1 189 ? -4.648 12.381 19.565 1.00 87.25 189 GLU A CA 1
ATOM 1606 C C . GLU A 1 189 ? -4.148 12.769 20.964 1.00 87.25 189 GLU A C 1
ATOM 1608 O O . GLU A 1 189 ? -2.985 12.547 21.278 1.00 87.25 189 GLU A O 1
ATOM 1613 N N . ARG A 1 190 ? -5.008 13.355 21.805 1.00 84.31 190 ARG A N 1
ATOM 1614 C CA . ARG A 1 190 ? -4.641 13.788 23.165 1.00 84.31 190 ARG A CA 1
ATOM 1615 C C . ARG A 1 190 ? -4.724 12.669 24.195 1.00 84.31 190 ARG A C 1
ATOM 1617 O O . ARG A 1 190 ? -3.986 12.696 25.171 1.00 84.31 190 ARG A O 1
ATOM 1624 N N . ASN A 1 191 ? -5.660 11.746 24.005 1.00 79.00 191 ASN A N 1
ATOM 1625 C CA . ASN A 1 191 ? -6.019 10.746 25.009 1.00 79.00 191 ASN A CA 1
ATOM 1626 C C . ASN A 1 191 ? -5.467 9.356 24.687 1.00 79.00 191 ASN A C 1
ATOM 1628 O O . ASN A 1 191 ? -5.407 8.506 25.574 1.00 79.00 191 ASN A O 1
ATOM 1632 N N . TYR A 1 192 ? -5.127 9.100 23.424 1.00 77.00 192 TYR A N 1
ATOM 1633 C CA . TYR A 1 192 ? -4.690 7.791 22.979 1.00 77.00 192 TYR A CA 1
ATOM 1634 C C . TYR A 1 192 ? -3.288 7.489 23.505 1.00 77.00 192 TYR A C 1
ATOM 1636 O O . TYR A 1 192 ? -2.319 8.183 23.197 1.00 77.00 192 TYR A O 1
ATOM 1644 N N . GLN A 1 193 ? -3.191 6.431 24.305 1.00 73.62 193 GLN A N 1
ATOM 1645 C CA . GLN A 1 193 ? -1.919 5.920 24.792 1.00 73.62 193 GLN A CA 1
ATOM 1646 C C . GLN A 1 193 ? -1.294 5.069 23.693 1.00 73.62 193 GLN A C 1
ATOM 1648 O O . GLN A 1 193 ? -1.642 3.904 23.516 1.00 73.62 193 GLN A O 1
ATOM 1653 N N . VAL A 1 194 ? -0.392 5.675 22.925 1.00 73.19 194 VAL A N 1
ATOM 1654 C CA . VAL A 1 194 ? 0.334 4.964 21.873 1.00 73.19 194 VAL A CA 1
ATOM 1655 C C . VAL A 1 194 ? 1.274 3.942 22.525 1.00 73.19 194 VAL A C 1
ATOM 1657 O O . VAL A 1 194 ? 2.078 4.338 23.375 1.00 73.19 194 VAL A O 1
ATOM 1660 N N . PRO A 1 195 ? 1.233 2.655 22.132 1.00 73.38 195 PRO A N 1
ATOM 1661 C CA . PRO A 1 195 ? 2.224 1.680 22.577 1.00 73.38 195 PRO A CA 1
ATOM 1662 C C . PRO A 1 1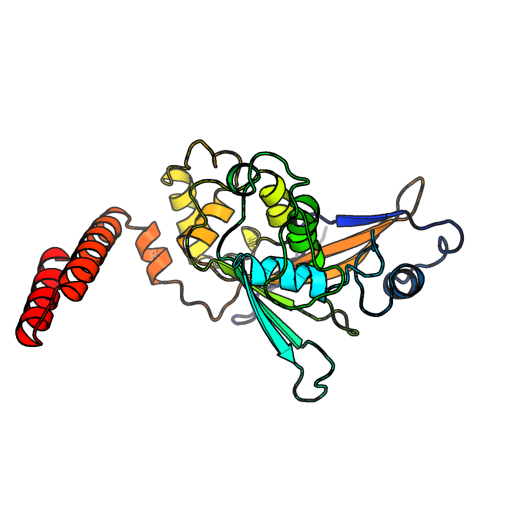95 ? 3.642 2.169 22.266 1.00 73.38 195 PRO A C 1
ATOM 1664 O O . PRO A 1 195 ? 3.892 2.691 21.179 1.00 73.38 195 PRO A O 1
ATOM 1667 N N . THR A 1 196 ? 4.592 1.988 23.187 1.00 73.62 196 THR A N 1
ATOM 1668 C CA . THR A 1 196 ? 5.964 2.517 23.050 1.00 73.62 196 THR A CA 1
ATOM 1669 C C . THR A 1 196 ? 6.619 2.119 21.724 1.00 73.62 196 THR A C 1
ATOM 1671 O O . THR A 1 196 ? 7.245 2.950 21.064 1.00 73.62 196 THR A O 1
ATOM 1674 N N . GLN A 1 197 ? 6.416 0.870 21.294 1.00 73.88 197 GLN A N 1
ATOM 1675 C CA . GLN A 1 197 ? 6.941 0.300 20.047 1.00 73.88 197 GLN A CA 1
ATOM 1676 C C . GLN A 1 197 ? 6.347 0.950 18.788 1.00 73.88 197 GLN A C 1
ATOM 1678 O O . GLN A 1 197 ? 6.940 0.879 17.716 1.00 73.88 197 GLN A O 1
ATOM 1683 N N . MET A 1 198 ? 5.195 1.605 18.923 1.00 78.31 198 MET A N 1
ATOM 1684 C CA . MET A 1 198 ? 4.426 2.214 17.842 1.00 78.31 198 MET A CA 1
ATOM 1685 C C . MET A 1 198 ? 4.417 3.750 17.902 1.00 78.31 198 MET A C 1
ATOM 1687 O O . MET A 1 198 ? 3.700 4.399 17.140 1.00 78.31 198 MET A O 1
ATOM 1691 N N . SER A 1 199 ? 5.213 4.344 18.796 1.00 81.94 199 SER A N 1
ATOM 1692 C CA . SER A 1 199 ? 5.294 5.797 19.014 1.00 81.94 199 SER A CA 1
ATOM 1693 C C . SER A 1 199 ? 5.789 6.586 17.796 1.00 81.94 199 SER A C 1
ATOM 1695 O O . SER A 1 199 ? 5.468 7.762 17.650 1.00 81.94 199 SER A O 1
ATOM 1697 N N . SER A 1 200 ? 6.534 5.938 16.896 1.00 84.81 200 SER A N 1
ATOM 1698 C CA . SER A 1 200 ? 6.986 6.514 15.624 1.00 84.81 200 SER A CA 1
ATOM 1699 C C . SER A 1 200 ? 5.887 6.580 14.558 1.00 84.81 200 SER A C 1
ATOM 1701 O O . SER A 1 200 ? 6.038 7.297 13.567 1.00 84.81 200 SER A O 1
ATOM 1703 N N . PHE A 1 201 ? 4.785 5.846 14.737 1.00 89.50 201 PHE A N 1
ATOM 1704 C CA . PHE A 1 201 ? 3.678 5.824 13.791 1.00 89.50 201 PHE A CA 1
ATOM 1705 C C . PHE A 1 201 ? 2.674 6.948 14.080 1.00 89.50 201 PHE A C 1
ATOM 1707 O O . PHE A 1 201 ? 2.375 7.239 15.240 1.00 89.50 201 PHE A O 1
ATOM 1714 N N . PRO A 1 202 ? 2.108 7.579 13.036 1.00 92.06 202 PRO A N 1
ATOM 1715 C CA . PRO A 1 202 ? 1.214 8.716 13.207 1.00 92.06 202 PRO A CA 1
ATOM 1716 C C . PRO A 1 202 ? -0.100 8.297 13.871 1.00 92.06 202 PRO A C 1
ATOM 1718 O O . PRO A 1 202 ? -0.676 7.269 13.520 1.00 92.06 202 PRO A O 1
ATOM 1721 N N . SER A 1 203 ? -0.655 9.152 14.733 1.00 91.12 203 SER A N 1
ATOM 1722 C CA . SER A 1 203 ? -1.970 8.952 15.367 1.00 91.12 203 SER A CA 1
ATOM 1723 C C . SER A 1 203 ? -3.093 8.668 14.367 1.00 91.12 203 SER A C 1
ATOM 1725 O O . SER A 1 203 ? -4.057 7.984 14.696 1.00 91.12 203 SER A O 1
ATOM 1727 N N . LEU A 1 204 ? -2.969 9.160 13.128 1.00 94.00 204 LEU A N 1
ATOM 1728 C CA . LEU A 1 204 ? -3.921 8.862 12.061 1.00 94.00 204 LEU A CA 1
ATOM 1729 C C . LEU A 1 204 ? -3.944 7.368 11.707 1.00 94.00 204 LEU A C 1
ATOM 1731 O O . LEU A 1 204 ? -5.024 6.833 11.495 1.00 94.00 204 LEU A O 1
ATOM 1735 N N . LEU A 1 205 ? -2.788 6.693 11.674 1.00 93.12 205 LEU A N 1
ATOM 1736 C CA . LEU A 1 205 ? -2.740 5.242 11.469 1.00 93.12 205 LEU A CA 1
ATOM 1737 C C . LEU A 1 205 ? -3.507 4.537 12.583 1.00 93.12 205 LEU A C 1
ATOM 1739 O O . LEU A 1 205 ? -4.405 3.760 12.292 1.00 93.12 205 LEU A O 1
ATOM 1743 N N . HIS A 1 206 ? -3.212 4.894 13.834 1.00 89.38 206 HIS A N 1
ATOM 1744 C CA . HIS A 1 206 ? -3.865 4.329 15.017 1.00 89.38 206 HIS A CA 1
ATOM 1745 C C . HIS A 1 206 ? -5.385 4.503 15.005 1.00 89.38 206 HIS A C 1
ATOM 1747 O O . HIS A 1 206 ? -6.119 3.586 15.356 1.00 89.38 206 HIS A O 1
ATOM 1753 N N . LEU A 1 207 ? -5.877 5.664 14.565 1.00 91.25 207 LEU A N 1
ATOM 1754 C CA . LEU A 1 207 ? -7.311 5.885 14.395 1.00 91.25 207 LEU A CA 1
ATOM 1755 C C . LEU A 1 207 ? -7.896 4.914 13.357 1.00 91.25 207 LEU A C 1
ATOM 1757 O O . LEU A 1 207 ? -8.885 4.239 13.629 1.00 91.25 207 LEU A O 1
ATOM 1761 N N . TYR A 1 208 ? -7.289 4.845 12.171 1.00 93.31 208 TYR A N 1
ATOM 1762 C CA . TYR A 1 208 ? -7.780 4.010 11.073 1.00 93.31 208 TYR A CA 1
ATOM 1763 C C . TYR A 1 208 ? -7.737 2.520 11.401 1.00 93.31 208 TYR A C 1
ATOM 1765 O O . TYR A 1 208 ? -8.620 1.779 10.979 1.00 93.31 208 TYR A O 1
ATOM 1773 N N . THR A 1 209 ? -6.743 2.083 12.167 1.00 89.75 209 THR A N 1
ATOM 1774 C CA . THR A 1 209 ? -6.622 0.690 12.581 1.00 89.75 209 THR A CA 1
ATOM 1775 C C . THR A 1 209 ? -7.591 0.323 13.699 1.00 89.75 209 THR A C 1
ATOM 1777 O O . THR A 1 209 ? -8.236 -0.719 13.620 1.00 89.75 209 THR A O 1
ATOM 1780 N N . ASN A 1 210 ? -7.732 1.176 14.720 1.00 86.62 210 ASN A N 1
ATOM 1781 C CA . ASN A 1 210 ? -8.597 0.897 15.871 1.00 86.62 210 ASN A CA 1
ATOM 17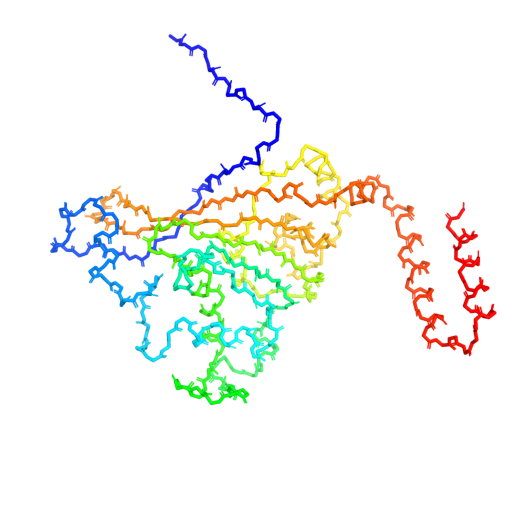82 C C . ASN A 1 210 ? -10.079 0.923 15.497 1.00 86.62 210 ASN A C 1
ATOM 1784 O O . ASN A 1 210 ? -10.861 0.152 16.043 1.00 86.62 210 ASN A O 1
ATOM 1788 N N . TYR A 1 211 ? -10.441 1.780 14.542 1.00 89.50 211 TYR A N 1
ATOM 1789 C CA . TYR A 1 211 ? -11.819 1.973 14.096 1.00 89.50 211 TYR A CA 1
ATOM 1790 C C . TYR A 1 211 ? -12.108 1.395 12.714 1.00 89.50 211 TYR A C 1
ATOM 1792 O O . TYR A 1 211 ? -13.187 1.630 12.177 1.00 89.50 211 TYR A O 1
ATOM 1800 N N . GLN A 1 212 ? -11.149 0.661 12.136 1.00 92.19 212 GLN A N 1
ATOM 1801 C CA . GLN A 1 212 ? -11.292 -0.031 10.848 1.00 92.19 212 GLN A CA 1
ATOM 1802 C C . GLN A 1 212 ? -11.786 0.898 9.728 1.00 92.19 212 GLN A C 1
ATOM 1804 O O . GLN A 1 212 ? -12.534 0.490 8.839 1.00 92.19 212 GLN A O 1
ATOM 1809 N N . LEU A 1 213 ? -11.377 2.169 9.784 1.00 94.31 213 LEU A N 1
ATOM 1810 C CA . LEU A 1 213 ? -11.892 3.194 8.889 1.00 94.31 213 LEU A CA 1
ATOM 1811 C C . LEU A 1 213 ? -11.483 2.864 7.446 1.00 94.31 213 LEU A C 1
ATOM 1813 O O . LEU A 1 213 ? -10.297 2.631 7.191 1.00 94.31 213 LEU A O 1
ATOM 1817 N N . PRO A 1 214 ? -12.424 2.863 6.491 1.00 96.69 214 PRO A N 1
ATOM 1818 C CA . PRO A 1 214 ? -12.106 2.663 5.093 1.00 96.69 214 PRO A CA 1
ATOM 1819 C C . PRO A 1 214 ? -11.682 3.966 4.409 1.00 96.69 214 PRO A C 1
ATOM 1821 O O . PRO A 1 214 ? -12.143 5.059 4.744 1.00 96.69 214 PRO A O 1
ATOM 1824 N N . TRP A 1 215 ? -10.835 3.851 3.392 1.00 97.88 215 TRP A N 1
ATOM 1825 C CA . TRP A 1 215 ? -10.514 4.945 2.477 1.00 97.88 215 TRP A CA 1
ATOM 1826 C C . TRP A 1 215 ? -10.328 4.420 1.060 1.00 97.88 215 TRP A C 1
ATOM 1828 O O . TRP A 1 215 ? -10.002 3.252 0.853 1.00 97.88 215 TRP A O 1
ATOM 1838 N N . ILE A 1 216 ? -10.520 5.294 0.075 1.00 97.94 216 ILE A N 1
ATOM 1839 C CA . ILE A 1 216 ? -10.219 4.978 -1.317 1.00 97.94 216 ILE A CA 1
ATOM 1840 C C . ILE A 1 216 ? -8.860 5.567 -1.678 1.00 97.94 216 ILE A C 1
ATOM 1842 O O . ILE A 1 216 ? -8.613 6.758 -1.474 1.00 97.94 216 ILE A O 1
ATOM 1846 N N . LEU A 1 217 ? -8.003 4.744 -2.264 1.00 98.06 217 LEU A N 1
ATOM 1847 C CA . LEU A 1 217 ? -6.716 5.111 -2.831 1.00 98.06 217 LEU A CA 1
ATOM 1848 C C . LEU A 1 217 ? -6.786 5.041 -4.362 1.00 98.06 217 LEU A C 1
ATOM 1850 O O . LEU A 1 217 ? -7.231 4.049 -4.932 1.00 98.06 217 LEU A O 1
ATOM 1854 N N . HIS A 1 218 ? -6.269 6.076 -5.012 1.00 96.06 218 HIS A N 1
ATOM 1855 C CA . HIS A 1 218 ? -5.972 6.107 -6.440 1.00 96.06 218 HIS A CA 1
ATOM 1856 C C . HIS A 1 218 ? -4.519 6.531 -6.631 1.00 96.06 218 HIS A C 1
ATOM 1858 O O . HIS A 1 218 ? -3.932 7.199 -5.773 1.00 96.06 218 HIS A O 1
ATOM 1864 N N . TRP A 1 219 ? -3.953 6.225 -7.788 1.00 96.62 219 TRP A N 1
ATOM 1865 C CA . TRP A 1 219 ? -2.678 6.790 -8.196 1.00 96.62 219 TRP A CA 1
ATOM 1866 C C . TRP A 1 219 ? -2.596 6.854 -9.719 1.00 96.62 219 TRP A C 1
ATOM 1868 O O . TRP A 1 219 ? -3.188 6.039 -10.420 1.00 96.62 219 TRP A O 1
ATOM 1878 N N . ASP A 1 220 ? -1.863 7.838 -10.220 1.00 95.44 220 ASP A N 1
ATOM 1879 C CA . ASP A 1 220 ? -1.549 7.999 -11.636 1.00 95.44 220 ASP A CA 1
ATOM 1880 C C . ASP A 1 220 ? -0.086 8.449 -11.790 1.00 95.44 220 ASP A C 1
ATOM 1882 O O . ASP A 1 220 ? 0.632 8.711 -10.813 1.00 95.44 220 ASP A O 1
ATOM 1886 N N . TYR A 1 221 ? 0.387 8.481 -13.031 1.00 96.38 221 TYR A N 1
ATOM 1887 C CA . TYR A 1 221 ? 1.757 8.862 -13.339 1.00 96.38 221 TYR A CA 1
ATOM 1888 C C . TYR A 1 221 ? 1.918 10.374 -13.496 1.00 96.38 221 TYR A C 1
ATOM 1890 O O . TYR A 1 221 ? 1.014 11.098 -13.911 1.00 96.38 221 TYR A O 1
ATOM 1898 N N . MET A 1 222 ? 3.127 10.843 -13.211 1.00 95.12 222 MET A N 1
ATOM 1899 C CA . MET A 1 222 ? 3.587 12.184 -13.534 1.00 95.12 222 MET A CA 1
ATOM 1900 C C . MET A 1 222 ? 5.058 12.144 -13.952 1.00 95.12 222 MET A C 1
ATOM 1902 O O . MET A 1 222 ? 5.818 11.280 -13.513 1.00 95.12 222 MET A O 1
ATOM 1906 N N . ILE A 1 223 ? 5.474 13.113 -14.764 1.00 95.50 223 ILE A N 1
ATOM 1907 C CA . ILE A 1 223 ? 6.889 13.348 -15.054 1.00 95.50 223 ILE A CA 1
ATOM 1908 C C . ILE A 1 223 ? 7.365 14.502 -14.182 1.00 95.50 223 ILE A C 1
ATOM 1910 O O . ILE A 1 223 ? 6.838 15.614 -14.244 1.00 95.50 223 ILE A O 1
ATOM 1914 N N . LEU A 1 224 ? 8.384 14.235 -13.374 1.00 93.69 224 LEU A N 1
ATOM 1915 C CA . LEU A 1 224 ? 9.095 15.260 -12.629 1.00 93.69 224 LEU A CA 1
ATOM 1916 C C . LEU A 1 224 ? 10.125 15.894 -13.555 1.00 93.69 224 LEU A C 1
ATOM 1918 O O . LEU A 1 224 ? 11.090 15.251 -13.973 1.00 93.69 224 LEU A O 1
ATOM 1922 N N . GLN A 1 225 ? 9.903 17.167 -13.857 1.00 86.88 225 GLN A N 1
ATOM 1923 C CA . GLN A 1 225 ? 10.862 18.004 -14.560 1.00 86.88 225 GLN A CA 1
ATOM 1924 C C . GLN A 1 225 ? 11.890 18.487 -13.531 1.00 86.88 225 GLN A C 1
ATOM 1926 O O . GLN A 1 225 ? 11.539 19.182 -12.579 1.00 86.88 225 GLN A O 1
ATOM 1931 N N . GLY A 1 226 ? 13.149 18.075 -13.670 1.00 74.88 226 GLY A N 1
ATOM 1932 C CA . GLY A 1 226 ? 14.199 18.428 -12.719 1.00 74.88 226 GLY A CA 1
ATOM 1933 C C . GLY A 1 226 ? 15.593 18.244 -13.302 1.00 74.88 226 GLY A C 1
ATOM 1934 O O . GLY A 1 226 ? 15.806 17.409 -14.175 1.00 74.88 226 GLY A O 1
ATOM 1935 N N . SER A 1 227 ? 16.542 19.043 -12.816 1.00 69.69 227 SER A N 1
ATOM 1936 C CA . SER A 1 227 ? 17.961 18.910 -13.152 1.00 69.69 227 SER A CA 1
ATOM 1937 C C . SER A 1 227 ? 18.622 17.864 -12.237 1.00 69.69 227 SER A C 1
ATOM 1939 O O . SER A 1 227 ? 18.325 17.852 -11.039 1.00 69.69 227 SER A O 1
ATOM 1941 N N . PRO A 1 228 ? 19.507 16.987 -12.746 1.00 81.62 228 PRO A N 1
ATOM 1942 C CA . PRO A 1 228 ? 19.961 16.913 -14.139 1.00 81.62 228 PRO A CA 1
ATOM 1943 C C . PRO A 1 228 ? 19.048 16.099 -15.074 1.00 81.62 228 PRO A C 1
ATOM 1945 O O . PRO A 1 228 ? 19.197 16.212 -16.286 1.00 81.62 228 PRO A O 1
ATOM 1948 N N . PHE A 1 229 ? 18.109 15.300 -14.550 1.00 89.19 229 PHE A N 1
ATOM 1949 C CA . PHE A 1 229 ? 17.339 14.339 -15.351 1.00 89.19 229 PHE A CA 1
ATOM 1950 C C . PHE A 1 229 ? 15.844 14.329 -15.013 1.00 89.19 229 PHE A C 1
ATOM 1952 O O . PHE A 1 229 ? 15.464 14.395 -13.837 1.00 89.19 229 PHE A O 1
ATOM 1959 N N . LYS A 1 230 ? 15.003 14.146 -16.044 1.00 93.44 230 LYS A N 1
ATOM 1960 C CA . LYS A 1 230 ? 13.571 13.866 -15.874 1.00 93.44 230 LYS A CA 1
ATOM 1961 C C . LYS A 1 230 ? 13.384 12.532 -15.151 1.00 93.44 230 LYS A C 1
ATOM 1963 O O . LYS A 1 230 ? 14.158 11.592 -15.333 1.00 93.44 230 LYS A O 1
ATOM 1968 N N . LYS A 1 231 ? 12.332 12.429 -14.344 1.00 95.25 231 LYS A N 1
ATOM 1969 C CA . LYS A 1 231 ? 11.991 11.190 -13.632 1.00 95.25 231 LYS A CA 1
ATOM 1970 C C . LYS A 1 231 ? 10.527 10.856 -13.837 1.00 95.25 231 LYS A C 1
ATOM 1972 O O . LYS A 1 231 ? 9.684 11.749 -13.763 1.00 95.25 231 LYS A O 1
ATOM 1977 N N . LEU A 1 232 ? 10.227 9.578 -14.035 1.00 96.25 232 LEU A N 1
ATOM 1978 C CA . LEU A 1 232 ? 8.857 9.098 -13.915 1.00 96.25 232 LEU A CA 1
ATOM 1979 C C . LEU A 1 232 ? 8.542 8.935 -12.426 1.00 96.25 232 LEU A C 1
ATOM 1981 O O . LEU A 1 232 ? 9.346 8.383 -11.670 1.00 96.25 232 LEU A O 1
ATOM 1985 N N . ALA A 1 233 ? 7.378 9.404 -11.999 1.00 96.69 233 ALA A N 1
ATOM 1986 C CA . ALA A 1 233 ? 6.901 9.258 -10.634 1.00 96.69 233 ALA A CA 1
ATOM 1987 C C . ALA A 1 233 ? 5.416 8.886 -10.593 1.00 96.69 233 ALA A C 1
ATOM 1989 O O . ALA A 1 233 ? 4.675 9.118 -11.548 1.00 96.69 233 ALA A O 1
ATOM 1990 N N . ARG A 1 234 ? 4.983 8.330 -9.461 1.00 96.81 234 ARG A N 1
ATOM 1991 C CA . ARG A 1 234 ? 3.573 8.141 -9.110 1.00 96.81 234 ARG A CA 1
ATOM 1992 C C . ARG A 1 234 ? 3.151 9.232 -8.149 1.00 96.81 234 ARG A C 1
ATOM 1994 O O . ARG A 1 234 ? 3.819 9.450 -7.135 1.00 96.81 234 ARG A O 1
ATOM 2001 N N . ARG A 1 235 ? 2.023 9.873 -8.432 1.00 96.56 235 ARG A N 1
ATOM 2002 C CA . ARG A 1 235 ? 1.321 10.701 -7.447 1.00 96.56 235 ARG A CA 1
ATOM 2003 C C . ARG A 1 235 ? 0.094 9.946 -6.958 1.00 96.56 235 ARG A C 1
ATOM 2005 O O . ARG A 1 235 ? -0.588 9.269 -7.722 1.00 96.56 235 ARG A O 1
ATOM 2012 N N . PHE A 1 236 ? -0.175 10.073 -5.669 1.00 97.75 236 PHE A N 1
ATOM 2013 C CA . PHE A 1 236 ? -1.241 9.340 -4.999 1.00 97.75 236 PHE A CA 1
ATOM 2014 C C . PHE A 1 236 ? -2.383 10.289 -4.667 1.00 97.75 236 PHE A C 1
ATOM 2016 O O . PHE A 1 236 ? -2.158 11.440 -4.287 1.00 97.75 236 PHE A O 1
ATOM 2023 N N . LYS A 1 237 ? -3.614 9.808 -4.793 1.00 97.81 237 LYS A N 1
ATOM 2024 C CA . LYS A 1 237 ? -4.827 10.537 -4.434 1.00 97.81 237 LYS A CA 1
ATOM 2025 C C . LYS A 1 237 ? -5.650 9.684 -3.489 1.00 97.81 237 LYS A C 1
ATOM 2027 O O . LYS A 1 237 ? -5.705 8.465 -3.627 1.00 97.81 237 LYS A O 1
ATOM 2032 N N . VAL A 1 238 ? -6.297 10.321 -2.530 1.00 98.00 238 VAL A N 1
ATOM 2033 C CA . VAL A 1 238 ? -7.109 9.640 -1.527 1.00 98.00 238 VAL A CA 1
ATOM 2034 C C . VAL A 1 238 ? -8.466 10.299 -1.401 1.00 98.00 238 VAL A C 1
ATOM 2036 O O . VAL A 1 238 ? -8.602 11.508 -1.572 1.00 98.00 238 VAL A O 1
ATOM 2039 N N . THR A 1 239 ? -9.467 9.482 -1.109 1.00 97.50 239 THR A N 1
ATOM 2040 C CA . THR A 1 239 ? -10.858 9.904 -0.960 1.00 97.50 239 THR A CA 1
ATOM 2041 C C . THR A 1 239 ? -11.442 9.211 0.262 1.00 97.50 239 THR A C 1
ATOM 2043 O O . THR A 1 239 ? -11.128 8.050 0.531 1.00 97.50 239 THR A O 1
ATOM 2046 N N . TRP A 1 240 ? -12.270 9.921 1.023 1.00 96.31 240 TRP A N 1
ATOM 2047 C CA . TRP A 1 240 ? -13.056 9.302 2.086 1.00 96.31 240 TRP A CA 1
ATOM 2048 C C . TRP A 1 240 ? -14.127 8.385 1.493 1.00 96.31 240 TRP A C 1
ATOM 2050 O O . TRP A 1 240 ? -14.685 8.696 0.445 1.00 96.31 240 TRP A O 1
ATOM 2060 N N . TRP A 1 241 ? -14.420 7.270 2.159 1.00 95.19 241 TRP A N 1
ATOM 2061 C CA . TRP A 1 241 ? -15.531 6.411 1.764 1.00 95.19 241 TRP A CA 1
ATOM 2062 C C . TRP A 1 241 ? -16.823 6.875 2.445 1.00 95.19 241 TRP A C 1
ATOM 2064 O O . TRP A 1 241 ? -17.078 6.553 3.603 1.00 95.19 241 TRP A O 1
ATOM 2074 N N . ASP A 1 242 ? -17.627 7.672 1.742 1.00 90.19 242 ASP A N 1
ATOM 2075 C CA . ASP A 1 242 ? -18.858 8.279 2.277 1.00 90.19 242 ASP A CA 1
ATOM 2076 C C . ASP A 1 242 ? -19.960 7.291 2.665 1.00 90.19 242 ASP A C 1
ATOM 2078 O O . ASP A 1 242 ? -20.807 7.648 3.479 1.00 90.19 242 ASP A O 1
ATOM 2082 N N . GLN A 1 243 ? -19.930 6.057 2.160 1.00 89.62 243 GLN A N 1
ATOM 2083 C CA . GLN A 1 243 ? -20.872 5.012 2.576 1.00 89.62 243 GLN A CA 1
ATOM 2084 C C . GLN A 1 243 ? -20.522 4.381 3.933 1.00 89.62 243 GLN A C 1
ATOM 2086 O O . GLN A 1 243 ? -21.226 3.483 4.389 1.00 89.62 243 GLN A O 1
ATOM 2091 N N . PHE A 1 244 ? -19.422 4.791 4.571 1.00 90.38 244 PHE A N 1
ATOM 2092 C CA . PHE A 1 244 ? -19.054 4.295 5.891 1.00 90.38 244 PHE A CA 1
ATOM 2093 C C . PHE A 1 244 ? -19.835 5.009 6.997 1.00 90.38 244 PHE A C 1
ATOM 2095 O O . PHE A 1 244 ? -19.724 6.226 7.158 1.00 90.38 244 PHE A O 1
ATOM 2102 N N . GLU A 1 245 ? -20.572 4.247 7.802 1.00 90.50 245 GLU A N 1
ATOM 2103 C CA . GLU A 1 245 ? -21.254 4.757 8.990 1.00 90.50 245 GLU A CA 1
ATOM 2104 C C . GLU A 1 245 ? -20.256 4.939 10.143 1.00 90.50 245 GLU A C 1
ATOM 2106 O O . GLU A 1 245 ? -19.571 4.003 10.547 1.00 90.50 245 GLU A O 1
ATOM 2111 N N . PHE A 1 246 ? -20.153 6.161 10.675 1.00 88.88 246 PHE A N 1
ATOM 2112 C CA . PHE A 1 246 ? -19.138 6.516 11.679 1.00 88.88 246 PHE A CA 1
ATOM 2113 C C . PHE A 1 246 ? -19.697 7.175 12.945 1.00 88.88 246 PHE A C 1
ATOM 2115 O O . PHE A 1 246 ? -18.924 7.629 13.794 1.00 88.88 246 PHE A O 1
ATOM 2122 N N . ASP A 1 247 ? -21.020 7.265 13.087 1.00 87.38 247 ASP A N 1
ATOM 2123 C CA . ASP A 1 247 ? -21.644 7.958 14.219 1.00 87.38 247 ASP A CA 1
ATOM 2124 C C . ASP A 1 247 ? -21.285 7.306 15.561 1.00 87.38 247 ASP A C 1
ATOM 2126 O O . ASP A 1 247 ? -20.938 8.004 16.518 1.00 87.38 247 ASP A O 1
ATOM 2130 N N . GLU A 1 248 ? -21.272 5.972 15.618 1.00 84.81 248 GLU A N 1
ATOM 2131 C CA . GLU A 1 248 ? -20.861 5.217 16.808 1.00 84.81 248 GLU A CA 1
ATOM 2132 C C . GLU A 1 248 ? -19.410 5.520 17.202 1.00 84.81 248 GLU A C 1
ATOM 2134 O O . GLU A 1 248 ? -19.139 5.836 18.361 1.00 84.81 248 GLU A O 1
ATOM 2139 N N . ILE A 1 249 ? -18.497 5.544 16.226 1.00 84.88 249 ILE A N 1
ATOM 2140 C CA . ILE A 1 249 ? -17.068 5.837 16.423 1.00 84.88 249 ILE A CA 1
ATOM 2141 C C . ILE A 1 249 ? -16.871 7.260 16.955 1.00 84.88 249 ILE A C 1
ATOM 2143 O O . ILE A 1 249 ? -16.105 7.506 17.890 1.00 84.88 249 ILE A O 1
ATOM 2147 N N . VAL A 1 250 ? -17.581 8.234 16.380 1.00 86.81 250 VAL A N 1
ATOM 2148 C CA . VAL A 1 250 ? -17.512 9.629 16.831 1.00 86.81 250 VAL A CA 1
ATOM 2149 C C . VAL A 1 250 ? -17.998 9.757 18.275 1.00 86.81 250 VAL A C 1
ATOM 2151 O O . VAL A 1 250 ? -17.398 10.507 19.053 1.00 86.81 250 VAL A O 1
ATOM 2154 N N . ASN A 1 251 ? -19.064 9.045 18.643 1.00 84.69 251 ASN A N 1
ATOM 2155 C CA . ASN A 1 251 ? -19.598 9.045 20.003 1.00 84.69 251 ASN A CA 1
ATOM 2156 C C . ASN A 1 251 ? -18.648 8.362 20.991 1.00 84.69 251 ASN A C 1
ATOM 2158 O O . ASN A 1 251 ? -18.406 8.899 22.074 1.00 84.69 251 ASN A O 1
ATOM 2162 N N . GLU A 1 252 ? -18.049 7.243 20.597 1.00 81.94 252 GLU A N 1
ATOM 2163 C CA . GLU A 1 252 ? -17.046 6.530 21.380 1.00 81.94 252 GLU A CA 1
ATOM 2164 C C . GLU A 1 252 ? -15.839 7.420 21.706 1.00 81.94 252 GLU A C 1
ATOM 2166 O O . GLU A 1 252 ? -15.503 7.612 22.877 1.00 81.94 252 GLU A O 1
ATOM 2171 N N . ILE A 1 253 ? -15.225 8.039 20.693 1.00 82.00 253 ILE A N 1
ATOM 2172 C CA . ILE A 1 253 ? -14.044 8.896 20.886 1.00 82.00 253 ILE A CA 1
ATOM 2173 C C . ILE A 1 253 ? -14.390 10.117 21.758 1.00 82.00 253 ILE A C 1
ATOM 2175 O O . ILE A 1 253 ? -13.570 10.609 22.546 1.00 82.00 253 ILE A O 1
ATOM 2179 N N . LYS A 1 254 ? -15.624 10.628 21.644 1.00 77.38 254 LYS A N 1
ATOM 2180 C CA . LYS A 1 254 ? -16.126 11.726 22.481 1.00 77.38 254 LYS A CA 1
ATOM 2181 C C . LYS A 1 254 ? -16.389 11.304 23.926 1.00 77.38 254 LYS A C 1
ATOM 2183 O O . LYS A 1 254 ? -16.223 12.155 24.800 1.00 77.38 254 LYS A O 1
ATOM 2188 N N . SER A 1 255 ? -16.712 10.045 24.203 1.00 71.88 255 SER A N 1
ATOM 2189 C CA . SER A 1 255 ? -17.127 9.572 25.532 1.00 71.88 255 SER A CA 1
ATOM 2190 C C . SER A 1 255 ? -16.441 8.251 25.927 1.00 71.88 255 SER A C 1
ATOM 2192 O O . SER A 1 255 ? -17.122 7.249 26.161 1.00 71.88 255 SER A O 1
ATOM 2194 N N . PRO A 1 256 ? -15.100 8.237 26.079 1.00 59.06 256 PRO A N 1
ATOM 2195 C CA . PRO A 1 256 ? -14.327 7.004 26.262 1.00 59.06 256 PRO A CA 1
ATOM 2196 C C . PRO A 1 256 ? -14.739 6.185 27.499 1.00 59.06 256 PRO A C 1
ATOM 2198 O O . PRO A 1 256 ? -14.690 4.962 27.459 1.00 59.06 256 PRO A O 1
ATOM 2201 N N . ASN A 1 257 ? -15.224 6.824 28.572 1.00 57.12 257 ASN A N 1
ATOM 2202 C CA . ASN A 1 257 ? -15.637 6.128 29.802 1.00 57.12 257 ASN A CA 1
ATOM 2203 C C . ASN A 1 257 ? -16.899 5.262 29.638 1.00 57.12 257 ASN A C 1
ATOM 2205 O O . ASN A 1 257 ? -17.033 4.248 30.317 1.00 57.12 257 ASN A O 1
ATOM 2209 N N . VAL A 1 258 ? -17.818 5.636 28.744 1.00 55.03 258 VAL A N 1
ATOM 2210 C CA . VAL A 1 258 ? -19.037 4.850 28.475 1.00 55.03 258 VAL A CA 1
ATOM 2211 C C . VAL A 1 258 ? -18.705 3.671 27.564 1.00 55.03 258 VAL A C 1
ATOM 2213 O O . VAL A 1 258 ? -19.210 2.568 27.758 1.00 55.03 258 VAL A O 1
ATOM 2216 N N . HIS A 1 259 ? -17.792 3.877 26.615 1.00 50.91 259 HIS A N 1
ATOM 2217 C CA . HIS A 1 259 ? -17.366 2.828 25.703 1.00 50.91 259 HIS A CA 1
ATOM 2218 C C . HIS A 1 259 ? -16.439 1.799 26.357 1.00 50.91 259 HIS A C 1
ATOM 2220 O O . HIS A 1 259 ? -16.591 0.615 26.101 1.00 50.91 259 HIS A O 1
ATOM 2226 N N . PHE A 1 260 ? -15.536 2.197 27.259 1.00 57.00 260 PHE A N 1
ATOM 2227 C CA . PHE A 1 260 ? -14.717 1.231 28.003 1.00 57.00 260 PHE A CA 1
ATOM 2228 C C . PHE A 1 260 ? -15.599 0.290 28.838 1.00 57.00 260 PHE A C 1
ATOM 2230 O O . PHE A 1 260 ? -15.392 -0.921 28.844 1.00 57.00 260 PHE A O 1
ATOM 2237 N N . LYS A 1 261 ? -16.659 0.836 29.456 1.00 59.62 261 LYS A N 1
ATOM 2238 C CA . LYS A 1 261 ? -17.706 0.053 30.128 1.00 59.62 261 LYS A CA 1
ATOM 2239 C C . LYS A 1 261 ? -18.421 -0.877 29.139 1.00 59.62 261 LYS A C 1
ATOM 2241 O O . LYS A 1 261 ? -18.624 -2.044 29.451 1.00 59.62 261 LYS A O 1
ATOM 2246 N N . TYR A 1 262 ? -18.734 -0.399 27.933 1.00 65.25 262 TYR A N 1
ATOM 2247 C CA . TYR A 1 262 ? -19.328 -1.220 26.875 1.00 65.25 262 TYR A CA 1
ATOM 2248 C C . TYR A 1 262 ? -18.412 -2.342 26.373 1.00 65.25 262 TYR A C 1
ATOM 2250 O O . TYR A 1 262 ? -18.877 -3.468 26.263 1.00 65.25 262 TYR A O 1
ATOM 2258 N N . LEU A 1 263 ? -17.130 -2.083 26.107 1.00 55.56 263 LEU A N 1
ATOM 2259 C CA . LEU A 1 263 ? -16.172 -3.086 25.633 1.00 55.56 263 LEU A CA 1
ATOM 2260 C C . LEU A 1 263 ? -15.924 -4.177 26.666 1.00 55.56 263 LEU A C 1
ATOM 2262 O O . LEU A 1 263 ? -15.891 -5.348 26.300 1.00 55.56 263 LEU A O 1
ATOM 2266 N N . ILE A 1 264 ? -15.791 -3.804 27.944 1.00 68.19 264 ILE A N 1
ATOM 2267 C CA . ILE A 1 264 ? -15.681 -4.770 29.042 1.00 68.19 264 ILE A CA 1
ATOM 2268 C C . ILE A 1 264 ? -16.925 -5.657 29.058 1.00 68.19 264 ILE A C 1
ATOM 2270 O O . ILE A 1 264 ? -16.811 -6.877 28.970 1.00 68.19 264 ILE A O 1
ATOM 2274 N N . VAL A 1 265 ? -18.114 -5.048 29.074 1.00 71.25 265 VAL A N 1
ATOM 2275 C CA . VAL A 1 265 ? -19.374 -5.800 29.096 1.00 71.25 265 VAL A CA 1
ATOM 2276 C C . VAL A 1 265 ? -19.538 -6.650 27.831 1.00 71.25 265 VAL A C 1
ATOM 2278 O O . VAL A 1 265 ? -19.998 -7.781 27.922 1.00 71.25 265 VAL A O 1
ATOM 2281 N N . LYS A 1 266 ? -19.129 -6.163 26.656 1.00 70.56 266 LYS A N 1
ATOM 2282 C CA . LYS A 1 266 ? -19.197 -6.901 25.389 1.00 70.56 266 LYS A CA 1
ATOM 2283 C C . LYS A 1 266 ? -18.274 -8.119 25.397 1.00 70.56 266 LYS A C 1
ATOM 2285 O O . LYS A 1 266 ? -18.734 -9.205 25.063 1.00 70.56 266 LYS A O 1
ATOM 2290 N N . ALA A 1 267 ? -17.016 -7.961 25.808 1.00 71.69 267 ALA A N 1
ATOM 2291 C CA . ALA A 1 267 ? -16.058 -9.063 25.888 1.00 71.69 267 ALA A CA 1
ATOM 2292 C C . ALA A 1 267 ? -16.488 -10.125 26.918 1.00 71.69 267 ALA A C 1
ATOM 2294 O O . ALA A 1 267 ? -16.394 -11.324 26.653 1.00 71.69 267 ALA A O 1
ATOM 2295 N N . GLU A 1 268 ? -17.019 -9.694 28.068 1.00 76.62 268 GLU A N 1
ATOM 2296 C CA . GLU A 1 268 ? -17.625 -10.587 29.065 1.00 76.62 268 GLU A CA 1
ATOM 2297 C C . GLU A 1 268 ? -18.813 -11.356 28.478 1.00 76.62 268 GLU A C 1
ATOM 2299 O O . GLU A 1 268 ? -18.884 -12.576 28.604 1.00 76.62 268 GLU A O 1
ATOM 2304 N N . VAL A 1 269 ? -19.721 -10.662 27.788 1.00 83.81 269 VAL A N 1
ATOM 2305 C CA . VAL A 1 269 ? -20.922 -11.259 27.190 1.00 83.81 269 VAL A CA 1
ATOM 2306 C C . VAL A 1 269 ? -20.574 -12.232 26.071 1.00 83.81 269 VAL A C 1
ATOM 2308 O O . VAL A 1 269 ? -21.158 -13.307 26.017 1.00 83.81 269 VAL A O 1
ATOM 2311 N N . GLU A 1 270 ? -19.624 -11.908 25.195 1.00 81.94 270 GLU A N 1
ATOM 2312 C CA . GLU A 1 270 ? -19.170 -12.816 24.134 1.00 81.94 270 GLU A CA 1
ATOM 2313 C C . GLU A 1 270 ? -18.581 -14.108 24.722 1.00 81.94 270 GLU A C 1
ATOM 2315 O O . GLU A 1 270 ? -18.904 -15.200 24.252 1.00 81.94 270 GLU A O 1
ATOM 2320 N N . SER A 1 271 ? -17.803 -14.003 25.804 1.00 80.12 271 SER A N 1
ATOM 2321 C CA . SER A 1 271 ? -17.287 -15.158 26.550 1.00 80.12 271 SER A CA 1
ATOM 2322 C C . SER A 1 271 ? -18.404 -15.974 27.222 1.00 80.12 271 SER A C 1
ATOM 2324 O O . SER A 1 271 ? -18.449 -17.198 27.085 1.00 80.12 271 SER A O 1
ATOM 2326 N N . GLU A 1 272 ? -19.356 -15.314 27.895 1.00 88.75 272 GLU A N 1
ATOM 2327 C CA . GLU A 1 272 ? -20.514 -15.960 28.536 1.00 88.75 272 GLU A CA 1
ATOM 2328 C C . GLU A 1 272 ? -21.421 -16.664 27.501 1.00 88.75 272 GLU A C 1
ATOM 2330 O O . GLU A 1 272 ? -21.919 -17.763 27.750 1.00 88.75 272 GLU A O 1
ATOM 2335 N N . LEU A 1 273 ? -21.614 -16.066 26.319 1.00 87.06 273 LEU A N 1
ATOM 2336 C CA . LEU A 1 273 ? -22.422 -16.627 25.231 1.00 87.06 273 LEU A CA 1
ATOM 2337 C C . LEU A 1 273 ? -21.786 -17.872 24.607 1.00 87.06 273 LEU A C 1
ATOM 2339 O O . LEU A 1 273 ? -22.515 -18.799 24.259 1.00 87.06 273 LEU A O 1
ATOM 2343 N N . LEU A 1 274 ? -20.455 -17.924 24.505 1.00 84.50 274 LEU A N 1
ATOM 2344 C CA . LEU A 1 274 ? -19.729 -19.114 24.039 1.00 84.50 274 LEU A CA 1
ATOM 2345 C C . LEU A 1 274 ? -19.913 -20.318 24.976 1.00 84.50 274 LEU A C 1
ATOM 2347 O O . LEU A 1 274 ? -19.823 -21.459 24.527 1.00 84.50 274 LEU A O 1
ATOM 2351 N N . GLN A 1 275 ? -20.185 -20.075 26.262 1.00 86.44 275 GLN A N 1
ATOM 2352 C CA . GLN A 1 275 ? -20.417 -21.115 27.271 1.00 86.44 275 GLN A CA 1
ATOM 2353 C C . GLN A 1 275 ? -21.904 -21.440 27.489 1.00 86.44 275 GLN A C 1
ATOM 2355 O O . GLN A 1 275 ? -22.234 -22.384 28.208 1.00 86.44 275 GLN A O 1
ATOM 2360 N N . ALA A 1 276 ? -22.820 -20.673 26.892 1.00 89.81 276 ALA A N 1
ATOM 2361 C CA . ALA A 1 276 ? -24.249 -20.828 27.123 1.00 89.81 276 ALA A CA 1
ATOM 2362 C C . ALA A 1 276 ? -24.805 -22.091 26.442 1.00 89.81 276 ALA A C 1
ATOM 2364 O O . ALA A 1 276 ? -24.621 -22.312 25.247 1.00 89.81 276 ALA A O 1
ATOM 2365 N N . SER A 1 277 ? -25.568 -22.893 27.193 1.00 89.06 277 SER A N 1
ATOM 2366 C CA . SER A 1 277 ? -26.096 -24.183 26.714 1.00 89.06 277 SER A CA 1
ATOM 2367 C C . SER A 1 277 ? -27.588 -24.152 26.356 1.00 89.06 277 SER A C 1
ATOM 2369 O O . SER A 1 277 ? -28.120 -25.099 25.776 1.00 89.06 277 SER A O 1
ATOM 2371 N N . SER A 1 278 ? -28.295 -23.062 26.685 1.00 91.50 278 SER A N 1
ATOM 2372 C CA . SER A 1 278 ? -29.737 -22.950 26.447 1.00 91.50 278 SER A CA 1
ATOM 2373 C C . SER A 1 278 ? -30.202 -21.538 26.085 1.00 91.50 278 SER A C 1
ATOM 2375 O O . SER A 1 278 ? -29.646 -20.528 26.516 1.00 91.50 278 SER A O 1
ATOM 2377 N N . LYS A 1 279 ? -31.325 -21.450 25.357 1.00 84.50 279 LYS A N 1
ATOM 2378 C CA . LYS A 1 279 ? -31.966 -20.167 25.003 1.00 84.50 279 LYS A CA 1
ATOM 2379 C C . LYS A 1 279 ? -32.366 -19.331 26.226 1.00 84.50 279 LYS A C 1
ATOM 2381 O O . LYS A 1 279 ? -32.349 -18.104 26.161 1.00 84.50 279 LYS A O 1
ATOM 2386 N N . LYS A 1 280 ? -32.729 -19.978 27.342 1.00 91.00 280 LYS A N 1
ATOM 2387 C CA . LYS A 1 280 ? -33.075 -19.296 28.602 1.00 91.00 280 LYS A CA 1
ATOM 2388 C C . LYS A 1 280 ? -31.848 -18.616 29.215 1.00 91.00 280 LYS A C 1
ATOM 2390 O O . LYS A 1 280 ? -31.956 -17.515 29.746 1.00 91.00 280 LYS A O 1
ATOM 2395 N N . GLU A 1 281 ? -30.693 -19.258 29.098 1.00 85.88 281 GLU A N 1
ATOM 2396 C CA . GLU A 1 281 ? -29.410 -18.768 29.594 1.00 85.88 281 GLU A CA 1
ATOM 2397 C C . GLU A 1 281 ? -28.888 -17.608 28.746 1.00 85.88 281 GLU A C 1
ATOM 2399 O O . GLU A 1 281 ? -28.571 -16.560 29.299 1.00 85.88 281 GLU A O 1
ATOM 2404 N N . ILE A 1 282 ? -28.965 -17.728 27.415 1.00 87.00 282 ILE A N 1
ATOM 2405 C CA . ILE A 1 282 ? -28.672 -16.636 26.470 1.00 87.00 282 ILE A CA 1
ATOM 2406 C C . ILE A 1 282 ? -29.527 -15.401 26.785 1.00 87.00 282 ILE A C 1
ATOM 2408 O O . ILE A 1 282 ? -29.011 -14.293 26.908 1.00 87.00 282 ILE A O 1
ATOM 2412 N N . LYS A 1 283 ? -30.842 -15.579 26.983 1.00 88.50 283 LYS A N 1
ATOM 2413 C CA . LYS A 1 283 ? -31.747 -14.466 27.311 1.00 88.50 283 LYS A CA 1
ATOM 2414 C C . LYS A 1 283 ? -31.383 -13.788 28.639 1.00 88.50 283 LYS A C 1
ATOM 2416 O O . LYS A 1 283 ? -31.484 -12.569 28.744 1.00 88.50 283 LYS A O 1
ATOM 2421 N N . ARG A 1 284 ? -30.949 -14.560 29.643 1.00 90.81 284 ARG A N 1
ATOM 2422 C CA . ARG A 1 284 ? -30.480 -14.039 30.939 1.00 90.81 284 ARG A CA 1
ATOM 2423 C C . ARG A 1 284 ? -29.182 -13.241 30.792 1.00 90.81 284 ARG A C 1
ATOM 2425 O O . ARG A 1 284 ? -29.089 -12.159 31.362 1.00 90.81 284 ARG A O 1
ATOM 2432 N N . ILE A 1 285 ? -28.222 -13.755 30.023 1.00 87.44 285 ILE A N 1
ATOM 2433 C CA . ILE A 1 285 ? -26.941 -13.090 29.740 1.00 87.44 285 ILE A CA 1
ATOM 2434 C C . ILE A 1 285 ? -27.190 -11.727 29.076 1.00 87.44 285 ILE A C 1
ATOM 2436 O O . ILE A 1 285 ? -26.712 -10.706 29.565 1.00 87.44 285 ILE A O 1
ATOM 2440 N N . LEU A 1 286 ? -28.036 -11.683 28.040 1.00 84.50 286 LEU A N 1
ATOM 2441 C CA . LEU A 1 286 ? -28.369 -10.439 27.334 1.00 84.50 286 LEU A CA 1
ATOM 2442 C C . LEU A 1 286 ? -29.094 -9.411 28.225 1.00 84.50 286 LEU A C 1
ATOM 2444 O O . LEU A 1 286 ? -28.797 -8.222 28.154 1.00 84.50 286 LEU A O 1
ATOM 2448 N N . LEU A 1 287 ? -30.015 -9.845 29.096 1.00 83.19 287 LEU A N 1
ATOM 2449 C CA . LEU A 1 287 ? -30.700 -8.947 30.041 1.00 83.19 287 LEU A CA 1
ATOM 2450 C C . LEU A 1 287 ? -29.741 -8.363 31.089 1.00 83.19 287 LEU A C 1
ATOM 2452 O O . LEU A 1 287 ? -29.807 -7.172 31.392 1.00 83.19 287 LEU A O 1
ATOM 2456 N N . ASN A 1 288 ? -28.824 -9.182 31.610 1.00 80.38 288 ASN A N 1
ATOM 2457 C CA . ASN A 1 288 ? -27.799 -8.719 32.542 1.00 80.38 288 ASN A CA 1
ATOM 2458 C C . ASN A 1 288 ? -26.840 -7.727 31.875 1.00 80.38 288 ASN A C 1
ATOM 2460 O O . ASN A 1 288 ? -26.492 -6.723 32.495 1.00 80.38 288 ASN A O 1
ATOM 2464 N N . ALA A 1 289 ? -26.468 -7.951 30.612 1.00 76.62 289 ALA A N 1
ATOM 2465 C CA . ALA A 1 289 ? -25.638 -7.022 29.848 1.00 76.62 289 ALA A CA 1
ATOM 2466 C C . ALA A 1 289 ? -26.256 -5.616 29.789 1.00 76.62 289 ALA A C 1
ATOM 2468 O O . ALA A 1 289 ? -25.576 -4.634 30.070 1.00 76.62 289 ALA A O 1
ATOM 2469 N N . ILE A 1 290 ? -27.565 -5.519 29.524 1.00 72.75 290 ILE A N 1
ATOM 2470 C CA . ILE A 1 290 ? -28.290 -4.238 29.474 1.00 72.75 290 ILE A CA 1
ATOM 2471 C C . ILE A 1 290 ? -28.217 -3.509 30.826 1.00 72.75 290 ILE A C 1
ATOM 2473 O O . ILE A 1 290 ? -27.934 -2.314 30.855 1.00 72.75 290 ILE A O 1
ATOM 2477 N N . SER A 1 291 ? -28.379 -4.226 31.946 1.00 73.75 291 SER A N 1
ATOM 2478 C CA . SER A 1 291 ? -28.265 -3.637 33.295 1.00 73.75 291 SER A CA 1
ATOM 2479 C C . SER A 1 291 ? -26.847 -3.191 33.673 1.00 73.75 291 SER A C 1
ATOM 2481 O O . SER A 1 291 ? -26.678 -2.249 34.443 1.00 73.75 291 SER A O 1
ATOM 2483 N N . ARG A 1 292 ? -25.814 -3.845 33.125 1.00 72.06 292 ARG A N 1
ATOM 2484 C CA . ARG A 1 292 ? -24.412 -3.442 33.321 1.00 72.06 292 ARG A CA 1
ATOM 2485 C C . ARG A 1 292 ? -24.069 -2.184 32.516 1.00 72.06 292 ARG A C 1
ATOM 2487 O O . ARG A 1 292 ? -23.127 -1.484 32.873 1.00 72.06 292 ARG A O 1
ATOM 2494 N N . LEU A 1 293 ? -24.812 -1.893 31.447 1.00 63.81 293 LEU A N 1
ATOM 2495 C CA . LEU A 1 293 ? -24.600 -0.728 30.583 1.00 63.81 293 LEU A CA 1
ATOM 2496 C C . LEU A 1 293 ? -25.336 0.532 31.066 1.00 63.81 293 LEU A C 1
ATOM 2498 O O . LEU A 1 293 ? -24.826 1.626 30.824 1.00 63.81 293 LEU A O 1
ATOM 2502 N N . SER A 1 294 ? -26.458 0.388 31.784 1.00 58.69 294 SER A N 1
ATOM 2503 C CA . SER A 1 294 ? -27.119 1.475 32.534 1.00 58.69 294 SER A CA 1
ATOM 2504 C C . SER A 1 294 ? -26.261 2.037 33.668 1.00 58.69 294 SER A C 1
ATOM 2506 O O . SER A 1 294 ? -26.421 3.239 33.960 1.00 58.69 294 SER A O 1
#

Secondary structure (DSSP, 8-state):
----------TT----EEEEEEEEEEEPPGGGTT---HHHHHHHHSPTT--S--SSTT--HHHHHHHHHHTT-EEEEEEEETTEEEEEEEEEEEE-----HHHH-S-TT--EE-SS--SS-EE-HHHHHHHHHHTTT---TTS--EEEEEESS---S---THHHHHHHHHS--TTSS-HHHHHHHHHHHHH----GGGTTS-HHHHHHHHTT--EEEEEEEEEE--SS--EEEEEEEEEE-TT---HHHHHHHH-HHHHHHHHHHHHHHHHHHHH--SHHHHHHHHHHHHHHH-

Organism: Quercus lobata (NCBI:txid97700)

pLDDT: mean 86.49, std 14.87, range [26.64, 98.5]

Foldseek 3Di:
DDDDDDDDDDPDDWDKFWAPDWFFQWFDDPVCQPPFDLVVVCVVQDDPQFDHHDPDPQCGLVVLVQLCVQVVQKDKDFDADPVGNVWTQEMEIAGEEADAPVNQDDDQQDWDAGPDDGVVRIDGNVSNLVSLVRNLSRAGPVQNYKYWYWYPAQYPLADYPVVLVSCSQFNDDLVSDDPLVNVLLVLQVVPPDRRPNCVPPDSSSVLRRHVRFIKMKGKDWHWDDDPPTITIIIIMMITGDPPDDCPVVSVCSVCVPLVVLVVVLVVVLVVQVVVDDDPVSNVVSVVVSVVSSD